Protein AF-0000000083608099 (afdb_homodimer)

Organism: Rodentolepis nana (NCBI:txid102285)

Solvent-accessible surface area (backbone atoms only — not comparable to full-atom values): 16613 Å² total; per-residue (Å²): 132,65,67,68,60,54,51,52,50,50,53,59,60,64,64,64,66,66,76,75,74,46,50,29,20,35,64,42,36,42,89,81,33,79,35,46,68,73,72,30,65,89,72,42,54,76,36,76,36,59,76,74,37,52,20,21,27,27,37,38,41,38,39,38,63,50,53,70,71,72,62,78,60,80,63,50,74,43,43,36,26,22,46,28,67,52,77,60,68,71,42,75,48,76,49,75,44,70,58,97,47,36,37,38,38,37,37,36,39,27,27,72,52,69,52,64,36,71,64,87,72,79,75,73,75,75,77,78,78,76,75,76,76,78,75,74,73,74,73,87,80,132,131,65,66,68,61,52,52,54,51,51,54,59,61,64,64,64,67,67,75,75,74,47,51,29,22,34,63,41,36,41,89,81,34,79,35,47,70,73,72,31,63,89,71,42,53,76,37,75,35,58,79,75,38,51,19,21,26,25,37,38,41,37,38,38,64,50,54,71,72,72,63,77,59,79,62,48,73,45,44,36,27,23,47,29,67,50,78,56,68,68,41,76,48,76,50,74,44,72,59,97,47,35,38,37,38,38,37,36,39,25,28,70,51,68,54,62,38,70,59,87,72,79,75,74,75,74,75,76,76,76,75,75,75,77,73,76,75,71,77,74,84,119

InterPro domains:
  IPR031424 UPAR/Ly6 domain-containing protein Quiver-like [PF17064] (23-117)
  IPR045860 Snake toxin-like superfamily [G3DSA:2.10.60.10] (22-124)
  IPR045860 Snake toxin-like superfamily [SSF57302] (20-118)

Radius of gyration: 32.71 Å; Cα contacts (8 Å, |Δi|>4): 551; chains: 2; bounding box: 47×125×104 Å

Nearest PDB structures (foldseek):
  6ion-assembly1_A  TM=7.865E-01  e=2.743E-04  Homo sapiens
  6iom-assembly1_A  TM=8.006E-01  e=2.374E-03  Homo sapiens
  6iom-assembly2_B  TM=6.790E-01  e=7.624E-04  Homo sapiens
  4v65-assembly1_AO  TM=6.232E-01  e=3.514E-01  Escherichia coli
  8apo-assembly1_Bc  TM=4.223E-01  e=2.499E-01  Polytomella magna

Structure (mmCIF, N/CA/C/O backbone):
data_AF-0000000083608099-model_v1
#
loop_
_entity.id
_entity.type
_entity.pdbx_description
1 polymer 'Protein quiver'
#
loop_
_atom_site.group_PDB
_atom_site.id
_atom_site.type_symbol
_atom_site.label_atom_id
_atom_site.label_alt_id
_atom_site.label_comp_id
_atom_site.label_asym_id
_atom_site.label_entity_id
_atom_site.label_seq_id
_atom_site.pdbx_PDB_ins_code
_atom_site.Cartn_x
_atom_site.Cartn_y
_atom_site.Cartn_z
_atom_site.occupancy
_atom_site.B_iso_or_equiv
_atom_site.auth_seq_id
_atom_site.auth_comp_id
_atom_site.auth_asym_id
_atom_site.auth_atom_id
_atom_site.pdbx_PDB_model_num
ATOM 1 N N . MET A 1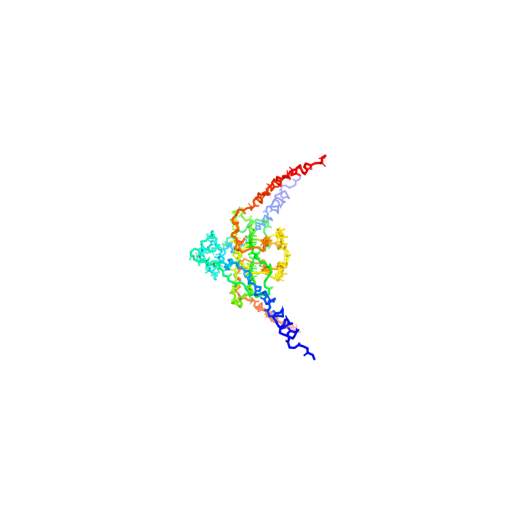 1 ? 2.256 -68.5 -4.27 1 53.66 1 MET A N 1
ATOM 2 C CA . MET A 1 1 ? 1.933 -67.188 -4.738 1 53.66 1 MET A CA 1
ATOM 3 C C . MET A 1 1 ? 2.627 -66.875 -6.062 1 53.66 1 MET A C 1
ATOM 5 O O . MET A 1 1 ? 3.842 -67.062 -6.184 1 53.66 1 MET A O 1
ATOM 9 N N . ASN A 1 2 ? 1.957 -67 -7.32 1 66 2 ASN A N 1
ATOM 10 C CA . ASN A 1 2 ? 2.502 -67 -8.672 1 66 2 ASN A CA 1
ATOM 11 C C . ASN A 1 2 ? 3.254 -65.688 -8.977 1 66 2 ASN A C 1
ATOM 13 O O . ASN A 1 2 ? 2.795 -64.625 -8.625 1 66 2 ASN A O 1
ATOM 17 N N . CYS A 1 3 ? 4.566 -65.938 -9.219 1 68.06 3 CYS A N 1
ATOM 18 C CA . CYS A 1 3 ? 5.574 -64.875 -9.516 1 68.06 3 CYS A CA 1
ATOM 19 C C . CYS A 1 3 ? 5.047 -63.875 -10.523 1 68.06 3 CYS A C 1
ATOM 21 O O . CYS A 1 3 ? 5.328 -62.688 -10.414 1 68.06 3 CYS A O 1
ATOM 23 N N . ARG A 1 4 ? 4.262 -64.312 -11.422 1 74.75 4 ARG A N 1
ATOM 24 C CA . ARG A 1 4 ? 3.73 -63.469 -12.477 1 74.75 4 ARG A CA 1
ATOM 25 C C . ARG A 1 4 ? 2.738 -62.438 -11.914 1 74.75 4 ARG A C 1
ATOM 27 O O . ARG A 1 4 ? 2.715 -61.281 -12.344 1 74.75 4 ARG A O 1
ATOM 34 N N . GLN A 1 5 ? 1.98 -62.875 -10.883 1 74.5 5 GLN A N 1
ATOM 35 C CA . GLN A 1 5 ? 0.991 -62 -10.273 1 74.5 5 GLN A CA 1
ATOM 36 C C . GLN A 1 5 ? 1.663 -60.906 -9.422 1 74.5 5 GLN A C 1
ATOM 38 O O . GLN A 1 5 ? 1.215 -59.75 -9.391 1 74.5 5 GLN A O 1
ATOM 43 N N . VAL A 1 6 ? 2.863 -61.281 -8.922 1 70.88 6 VAL A N 1
ATOM 44 C CA . VAL A 1 6 ? 3.602 -60.375 -8.062 1 70.88 6 VAL A CA 1
ATOM 45 C C . VAL A 1 6 ? 4.273 -59.281 -8.922 1 70.88 6 VAL A C 1
ATOM 47 O O . VAL A 1 6 ? 4.281 -58.125 -8.555 1 70.88 6 VAL A O 1
ATOM 50 N N . VAL A 1 7 ? 4.715 -59.719 -10.086 1 73.69 7 VAL A N 1
ATOM 51 C CA . VAL A 1 7 ? 5.414 -58.812 -10.969 1 73.69 7 VAL A CA 1
ATOM 52 C C . VAL A 1 7 ? 4.414 -57.812 -11.57 1 73.69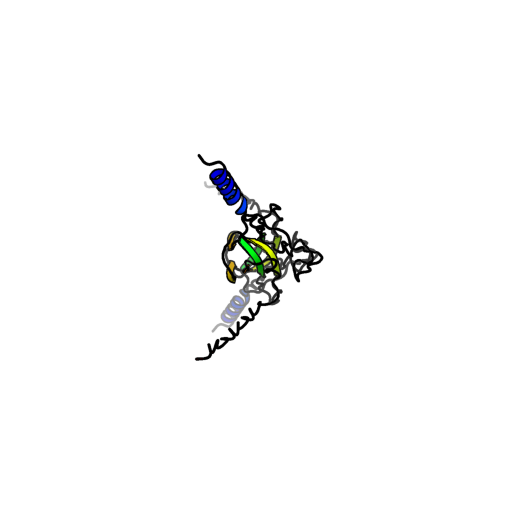 7 VAL A C 1
ATOM 54 O O . VAL A 1 7 ? 4.699 -56.625 -11.672 1 73.69 7 VAL A O 1
ATOM 57 N N . LEU A 1 8 ? 3.211 -58.281 -11.781 1 71.06 8 LEU A N 1
ATOM 58 C CA . LEU A 1 8 ? 2.186 -57.438 -12.359 1 71.06 8 LEU A CA 1
ATOM 59 C C . LEU A 1 8 ? 1.706 -56.406 -11.336 1 71.06 8 LEU A C 1
ATOM 61 O O . LEU A 1 8 ? 1.454 -55.25 -11.688 1 71.06 8 LEU A O 1
ATOM 65 N N . SER A 1 9 ? 1.806 -56.844 -10.078 1 70.62 9 SER A N 1
ATOM 66 C CA . SER A 1 9 ? 1.369 -55.969 -9.016 1 70.62 9 SER A CA 1
ATOM 67 C C . SER A 1 9 ? 2.391 -54.844 -8.773 1 70.62 9 SER A C 1
ATOM 69 O O . SER A 1 9 ? 2.02 -53.688 -8.531 1 70.62 9 SER A O 1
ATOM 71 N N . ILE A 1 10 ? 3.621 -55.25 -8.961 1 71.38 10 ILE A N 1
ATOM 72 C CA . ILE A 1 10 ? 4.676 -54.281 -8.727 1 71.38 10 ILE A CA 1
ATOM 73 C C . ILE A 1 10 ? 4.707 -53.281 -9.875 1 71.38 10 ILE A C 1
ATOM 75 O O . ILE A 1 10 ? 4.895 -52.062 -9.664 1 71.38 10 ILE A O 1
ATOM 79 N N . CYS A 1 11 ? 4.438 -53.75 -11.07 1 65.94 11 CYS A N 1
ATOM 80 C CA . CYS A 1 11 ? 4.457 -52.875 -12.234 1 65.94 11 CYS A CA 1
ATOM 81 C C . CYS A 1 11 ? 3.309 -51.875 -12.172 1 65.94 11 CYS A C 1
ATOM 83 O O . CYS A 1 11 ? 3.469 -50.688 -12.562 1 65.94 11 CYS A O 1
ATOM 85 N N . LEU A 1 12 ? 2.215 -52.281 -11.617 1 64.69 12 LEU A N 1
ATOM 86 C CA . LEU A 1 12 ? 1.064 -51.375 -11.523 1 64.69 12 LEU A CA 1
ATOM 87 C C . LEU A 1 12 ? 1.293 -50.312 -10.469 1 64.69 12 LEU A C 1
ATOM 89 O O . LEU A 1 12 ? 0.837 -49.188 -10.625 1 64.69 12 LEU A O 1
ATOM 93 N N . LEU A 1 13 ? 2.098 -50.719 -9.477 1 65.06 13 LEU A N 1
ATOM 94 C CA . LEU A 1 13 ? 2.342 -49.75 -8.43 1 65.06 13 LEU A CA 1
ATOM 95 C C . LEU A 1 13 ? 3.32 -48.656 -8.906 1 65.06 13 LEU A C 1
ATOM 97 O O . LEU A 1 13 ? 3.207 -47.5 -8.516 1 65.06 13 LEU A O 1
ATOM 101 N N . LEU A 1 14 ? 4.242 -49.062 -9.711 1 61.88 14 LEU A N 1
ATOM 102 C CA . LEU A 1 14 ? 5.238 -48.094 -10.156 1 61.88 14 LEU A CA 1
ATOM 103 C C . LEU A 1 14 ? 4.641 -47.125 -11.164 1 61.88 14 LEU A C 1
ATOM 105 O O . LEU A 1 14 ? 5.203 -46.062 -11.414 1 61.88 14 LEU A O 1
ATOM 109 N N . SER A 1 15 ? 3.57 -47.406 -11.805 1 60.41 15 SER A N 1
ATOM 110 C CA . SER A 1 15 ? 3.088 -46.594 -12.914 1 60.41 15 SER A CA 1
ATOM 111 C C . SER A 1 15 ? 2.441 -45.312 -12.414 1 60.41 15 SER A C 1
ATOM 113 O O . SER A 1 15 ? 2.256 -44.344 -13.18 1 60.41 15 SER A O 1
ATOM 115 N N . THR A 1 16 ? 1.971 -45.312 -11.219 1 57.78 16 THR A N 1
ATOM 116 C CA . THR A 1 16 ? 1.175 -44.125 -10.938 1 57.78 16 THR A CA 1
ATOM 117 C C . THR A 1 16 ? 2.043 -43.031 -10.336 1 57.78 16 THR A C 1
ATOM 119 O O . THR A 1 16 ? 1.559 -42.188 -9.555 1 57.78 16 THR A O 1
ATOM 122 N N . LEU A 1 17 ? 3.309 -43.219 -10.312 1 55.09 17 LEU A N 1
ATOM 123 C CA . LEU A 1 17 ? 3.99 -42.031 -9.844 1 55.09 17 LEU A CA 1
ATOM 124 C C . LEU A 1 17 ? 3.691 -40.844 -10.75 1 55.09 17 LEU A C 1
ATOM 126 O O . LEU A 1 17 ? 4.227 -40.75 -11.852 1 55.09 17 LEU A O 1
ATOM 130 N N . THR A 1 18 ? 2.447 -40.406 -10.82 1 54.84 18 THR A N 1
ATOM 131 C CA . THR A 1 18 ? 2.182 -39.125 -11.5 1 54.84 18 THR A CA 1
ATOM 132 C C . THR A 1 18 ? 3.082 -38.031 -10.953 1 54.84 18 THR A C 1
ATOM 134 O O . THR A 1 18 ? 3.076 -37.75 -9.75 1 54.84 18 THR A O 1
ATOM 137 N N . ILE A 1 19 ? 4.312 -37.969 -11.422 1 55.94 19 ILE A N 1
ATOM 138 C CA . ILE A 1 19 ? 5.117 -36.781 -11.141 1 55.94 19 ILE A CA 1
ATOM 139 C C . ILE A 1 19 ? 4.254 -35.531 -11.266 1 55.94 19 ILE A C 1
ATOM 141 O O . ILE A 1 19 ? 3.787 -35.219 -12.359 1 55.94 19 ILE A O 1
ATOM 145 N N . ALA A 1 20 ? 3.402 -35.312 -10.312 1 61.53 20 ALA A N 1
ATOM 146 C CA . ALA A 1 20 ? 2.611 -34.094 -10.344 1 61.53 20 ALA A CA 1
ATOM 147 C C . ALA A 1 20 ? 3.496 -32.875 -10.617 1 61.53 20 ALA A C 1
ATOM 149 O O . ALA A 1 20 ? 4.406 -32.562 -9.844 1 61.53 20 ALA A O 1
ATOM 150 N N . GLU A 1 21 ? 3.717 -32.562 -11.898 1 77.94 21 GLU A N 1
ATOM 151 C CA . GLU A 1 21 ? 4.504 -31.391 -12.305 1 77.94 21 GLU A CA 1
ATOM 152 C C . GLU A 1 21 ? 4.023 -30.125 -11.602 1 77.94 21 GLU A C 1
ATOM 154 O O . GLU A 1 21 ? 2.818 -29.859 -11.539 1 77.94 21 GLU A O 1
ATOM 159 N N . ALA A 1 22 ? 4.828 -29.469 -10.742 1 88.94 22 ALA A N 1
ATOM 160 C CA . ALA A 1 22 ? 4.531 -28.219 -10.07 1 88.94 22 ALA A CA 1
ATOM 161 C C . ALA A 1 22 ? 4.02 -27.172 -11.055 1 88.94 22 ALA A C 1
ATOM 163 O O . ALA A 1 22 ? 4.52 -27.062 -12.18 1 88.94 22 ALA A O 1
ATOM 164 N N . ILE A 1 23 ? 2.957 -26.547 -10.695 1 91.19 23 ILE A N 1
ATOM 165 C CA . ILE A 1 23 ? 2.48 -25.438 -11.523 1 91.19 23 ILE A CA 1
ATOM 166 C C . ILE A 1 23 ? 3.582 -24.406 -11.68 1 91.19 23 ILE A C 1
ATOM 168 O O . ILE A 1 23 ? 4.414 -24.234 -10.789 1 91.19 23 ILE A O 1
ATOM 172 N N . LYS A 1 24 ? 3.635 -23.781 -12.82 1 94.88 24 LYS A N 1
ATOM 173 C CA . LYS A 1 24 ? 4.598 -22.719 -13.094 1 94.88 24 LYS A CA 1
ATOM 174 C C . LYS A 1 24 ? 3.924 -21.359 -13.102 1 94.88 24 LYS A C 1
ATOM 176 O O . LYS A 1 24 ? 2.869 -21.188 -13.719 1 94.88 24 LYS A O 1
ATOM 181 N N . CYS A 1 25 ? 4.492 -20.422 -12.367 1 94 25 CYS A N 1
ATOM 182 C CA . CYS A 1 25 ? 3.965 -19.062 -12.297 1 94 25 CYS A CA 1
ATOM 183 C C . CYS A 1 25 ? 5.07 -18.031 -12.5 1 94 25 CYS A C 1
ATOM 185 O O . CYS A 1 25 ? 6.246 -18.328 -12.273 1 94 25 CYS A O 1
ATOM 187 N N . TYR A 1 26 ? 4.695 -16.875 -13.023 1 94.31 26 TYR A N 1
ATOM 188 C CA . TYR A 1 26 ? 5.598 -15.727 -12.875 1 94.31 26 TYR A CA 1
ATOM 189 C C . TYR A 1 26 ? 5.691 -15.297 -11.422 1 94.31 26 TYR A C 1
ATOM 191 O O . TYR A 1 26 ? 4.68 -15.242 -10.719 1 94.31 26 TYR A O 1
ATOM 199 N N . GLN A 1 27 ? 6.883 -15.086 -10.938 1 92.88 27 GLN A N 1
ATOM 200 C CA . GLN A 1 27 ? 7.109 -14.734 -9.539 1 92.88 27 GLN A CA 1
ATOM 201 C C . GLN A 1 27 ? 7.973 -13.477 -9.422 1 92.88 27 GLN A C 1
ATOM 203 O O . GLN A 1 27 ? 9.18 -13.531 -9.641 1 92.88 27 GLN A O 1
ATOM 208 N N . CYS A 1 28 ? 7.297 -12.328 -9.047 1 91.94 28 CYS A N 1
ATOM 209 C CA . CYS A 1 28 ? 8.008 -11.062 -8.938 1 91.94 28 CYS A CA 1
ATOM 210 C C . CYS A 1 28 ? 7.172 -10.039 -8.172 1 91.94 28 CYS A C 1
ATOM 212 O O . CYS A 1 28 ? 5.988 -10.266 -7.914 1 91.94 28 CYS A O 1
ATOM 214 N N . GLN A 1 29 ? 7.816 -9.008 -7.738 1 92.25 29 GLN A N 1
ATOM 215 C CA . GLN A 1 29 ? 7.16 -7.812 -7.215 1 92.25 29 GLN A CA 1
ATOM 216 C C . GLN A 1 29 ? 7.68 -6.555 -7.906 1 92.25 29 GLN A C 1
ATOM 218 O O . GLN A 1 29 ? 8.883 -6.41 -8.117 1 92.25 29 GLN A O 1
ATOM 223 N N . SER A 1 30 ? 6.789 -5.652 -8.203 1 92.56 30 SER A N 1
ATOM 224 C CA . SER A 1 30 ? 7.125 -4.488 -9.016 1 92.56 30 SER A CA 1
ATOM 225 C C . SER A 1 30 ? 8.023 -3.521 -8.258 1 92.56 30 SER A C 1
ATOM 227 O O . SER A 1 30 ? 8.781 -2.76 -8.859 1 92.56 30 SER A O 1
ATOM 229 N N . SER A 1 31 ? 7.988 -3.512 -6.906 1 88 31 SER A N 1
ATOM 230 C CA . SER A 1 31 ? 8.75 -2.557 -6.109 1 88 31 SER A CA 1
ATOM 231 C C . SER A 1 31 ? 10.242 -2.869 -6.152 1 88 31 SER A C 1
ATOM 233 O O . SER A 1 31 ? 11.078 -1.974 -5.988 1 88 31 SER A O 1
ATOM 235 N N . THR A 1 32 ? 10.617 -4.117 -6.43 1 87.69 32 THR A N 1
ATOM 236 C CA . THR A 1 32 ? 12.023 -4.477 -6.297 1 87.69 32 THR A CA 1
ATOM 237 C C . THR A 1 32 ? 12.555 -5.07 -7.598 1 87.69 32 THR A C 1
ATOM 239 O O . THR A 1 32 ? 13.766 -5.129 -7.812 1 87.69 32 THR A O 1
ATOM 242 N N . GLN A 1 33 ? 11.68 -5.527 -8.445 1 89.75 33 GLN A N 1
ATOM 243 C CA . GLN A 1 33 ? 12.141 -6.23 -9.633 1 89.75 33 GLN A CA 1
ATOM 244 C C . GLN A 1 33 ? 11.625 -5.562 -10.906 1 89.75 33 GLN A C 1
ATOM 246 O O . GLN A 1 33 ? 10.422 -5.602 -11.188 1 89.75 33 GLN A O 1
ATOM 251 N N . PRO A 1 34 ? 12.594 -5.016 -11.648 1 90 34 PRO A N 1
ATOM 252 C CA . PRO A 1 34 ? 12.164 -4.469 -12.938 1 90 34 PRO A CA 1
ATOM 253 C C . PRO A 1 34 ? 11.523 -5.52 -13.836 1 90 34 PRO A C 1
ATOM 255 O O . PRO A 1 34 ? 11.93 -6.68 -13.828 1 90 34 PRO A O 1
ATOM 258 N N . GLY A 1 35 ? 10.539 -5.137 -14.602 1 93.88 35 GLY A N 1
ATOM 259 C CA . GLY A 1 35 ? 9.898 -6.035 -15.547 1 93.88 35 GLY A CA 1
ATOM 260 C C . GLY A 1 35 ? 8.688 -6.746 -14.977 1 93.88 35 GLY A C 1
ATOM 261 O O . GLY A 1 35 ? 7.973 -7.441 -15.703 1 93.88 35 GLY A O 1
ATOM 262 N N . CYS A 1 36 ? 8.461 -6.578 -13.688 1 94.19 36 CYS A N 1
ATOM 263 C CA . CYS A 1 36 ? 7.305 -7.25 -13.102 1 94.19 36 CYS A CA 1
ATOM 264 C C . CYS A 1 36 ? 6.008 -6.68 -13.656 1 94.19 36 CYS A C 1
ATOM 266 O O . CYS A 1 36 ? 5.012 -7.395 -13.773 1 94.19 36 CYS A O 1
ATOM 268 N N . TYR A 1 37 ? 6.004 -5.309 -13.914 1 94.12 37 TYR A N 1
ATOM 269 C CA . TYR A 1 37 ? 4.832 -4.676 -14.508 1 94.12 37 TYR A CA 1
ATOM 270 C C . TYR A 1 37 ? 5.238 -3.512 -15.406 1 94.12 37 TYR A C 1
ATOM 272 O O . TYR A 1 37 ? 5.891 -2.566 -14.953 1 94.12 37 TYR A O 1
ATOM 280 N N . PRO A 1 38 ? 4.832 -3.395 -16.656 1 93.75 38 PRO A N 1
ATOM 281 C CA . PRO A 1 38 ? 4.234 -4.539 -17.359 1 93.75 38 PRO A CA 1
ATOM 282 C C . PRO A 1 38 ? 5.16 -5.75 -17.391 1 93.75 38 PRO A C 1
ATOM 284 O O . PRO A 1 38 ? 6.379 -5.609 -17.25 1 93.75 38 PRO A O 1
ATOM 287 N N . LEU A 1 39 ? 4.641 -6.891 -17.5 1 95.88 39 LEU A N 1
ATOM 288 C CA . LEU A 1 39 ? 5.43 -8.117 -17.438 1 95.88 39 LEU A CA 1
ATOM 289 C C . LEU A 1 39 ? 6.387 -8.211 -18.609 1 95.88 39 LEU A C 1
ATOM 291 O O . LEU A 1 39 ? 5.969 -8.102 -19.766 1 95.88 39 LEU A O 1
ATOM 295 N N . ASN A 1 40 ? 7.594 -8.258 -18.281 1 95.75 40 ASN A N 1
ATOM 296 C CA . ASN A 1 40 ? 8.656 -8.57 -19.234 1 95.75 40 ASN A CA 1
ATOM 297 C C . ASN A 1 40 ? 9.195 -9.984 -19.016 1 95.75 40 ASN A C 1
ATOM 299 O O . ASN A 1 40 ? 9.977 -10.211 -18.094 1 95.75 40 ASN A O 1
ATOM 303 N N . THR A 1 41 ? 8.875 -10.852 -19.844 1 94 41 THR A N 1
ATOM 304 C CA . THR A 1 41 ? 9.156 -12.266 -19.625 1 94 41 THR A CA 1
ATOM 305 C C . THR A 1 41 ? 10.641 -12.562 -19.781 1 94 41 THR A C 1
ATOM 307 O O . THR A 1 41 ? 11.117 -13.625 -19.391 1 94 41 THR A O 1
ATOM 310 N N . THR A 1 42 ? 11.391 -11.656 -20.391 1 94.62 42 THR A N 1
ATOM 311 C CA . THR A 1 42 ? 12.828 -11.836 -20.5 1 94.62 42 THR A CA 1
ATOM 312 C C . THR A 1 42 ? 13.5 -11.633 -19.141 1 94.62 42 THR A C 1
ATOM 314 O O . THR A 1 42 ? 14.5 -12.289 -18.828 1 94.62 42 THR A O 1
ATOM 317 N N . LEU A 1 43 ? 12.992 -10.781 -18.281 1 94.94 43 LEU A N 1
ATOM 318 C CA . LEU A 1 43 ? 13.555 -10.438 -16.969 1 94.94 43 LEU A CA 1
ATOM 319 C C . LEU A 1 43 ? 12.914 -11.273 -15.867 1 94.94 43 LEU A C 1
ATOM 321 O O . LEU A 1 43 ? 13.539 -11.516 -14.828 1 94.94 43 LEU A O 1
ATOM 325 N N . VAL A 1 44 ? 11.617 -11.625 -16.047 1 94.19 44 VAL A N 1
ATOM 326 C CA . VAL A 1 44 ? 10.859 -12.414 -15.094 1 94.19 44 VAL A CA 1
ATOM 327 C C . VAL A 1 44 ? 10.492 -13.766 -15.703 1 94.19 44 VAL A C 1
ATOM 329 O O . VAL A 1 44 ? 9.477 -13.891 -16.391 1 94.19 44 VAL A O 1
ATOM 332 N N . PRO A 1 45 ? 11.25 -14.789 -15.367 1 92 45 PRO A N 1
ATOM 333 C CA . PRO A 1 45 ? 10.969 -16.094 -15.977 1 92 45 PRO A CA 1
ATOM 334 C C . PRO A 1 45 ? 9.781 -16.812 -15.336 1 92 45 PRO A C 1
ATOM 336 O O . PRO A 1 45 ? 9.43 -16.516 -14.188 1 92 45 PRO A O 1
ATOM 339 N N . LEU A 1 46 ? 9.148 -17.625 -16.141 1 94.88 46 LEU A N 1
ATOM 340 C CA . LEU A 1 46 ? 8.164 -18.578 -15.625 1 94.88 46 LEU A CA 1
ATOM 341 C C . LEU A 1 46 ? 8.844 -19.688 -14.836 1 94.88 46 LEU A C 1
ATOM 343 O O . LEU A 1 46 ? 9.578 -20.5 -15.398 1 94.88 46 LEU A O 1
ATOM 347 N N . ASP A 1 47 ? 8.609 -19.75 -13.508 1 93.56 47 ASP A N 1
ATOM 348 C CA . ASP A 1 47 ? 9.344 -20.656 -12.633 1 93.56 47 ASP A CA 1
ATOM 349 C C . ASP A 1 47 ? 8.414 -21.703 -12.031 1 93.56 47 ASP A C 1
ATOM 351 O O . ASP A 1 47 ? 7.207 -21.484 -11.914 1 93.56 47 ASP A O 1
ATOM 355 N N . ASP A 1 48 ? 9.039 -22.797 -11.594 1 94.19 48 ASP A N 1
ATOM 356 C CA . ASP A 1 48 ? 8.289 -23.828 -10.883 1 94.19 48 ASP A CA 1
ATOM 357 C C . ASP A 1 48 ? 7.887 -23.359 -9.492 1 94.19 48 ASP A C 1
ATOM 359 O O . ASP A 1 48 ? 8.695 -22.781 -8.766 1 94.19 48 ASP A O 1
ATOM 363 N N . CYS A 1 49 ? 6.617 -23.609 -9.195 1 93.12 49 CYS A N 1
ATOM 364 C CA . CYS A 1 49 ? 6.176 -23.406 -7.816 1 93.12 49 CYS A CA 1
ATOM 365 C C . CYS A 1 49 ? 6.461 -24.625 -6.957 1 93.12 49 CYS A C 1
ATOM 367 O O . CYS A 1 49 ? 6.688 -25.719 -7.48 1 93.12 49 CYS A O 1
ATOM 369 N N . PRO A 1 50 ? 6.523 -24.344 -5.633 1 92 50 PRO A N 1
ATOM 370 C CA . PRO A 1 50 ? 6.617 -25.516 -4.766 1 92 50 PRO A CA 1
ATOM 371 C C . PRO A 1 50 ? 5.426 -26.469 -4.918 1 92 50 PRO A C 1
ATOM 373 O O . PRO A 1 50 ? 4.363 -26.047 -5.395 1 92 50 PRO A O 1
ATOM 376 N N . PRO A 1 51 ? 5.59 -27.672 -4.594 1 90.5 51 PRO A N 1
ATOM 377 C CA . PRO A 1 51 ? 4.539 -28.672 -4.785 1 90.5 51 PRO A CA 1
ATOM 378 C C . PRO A 1 51 ? 3.236 -28.297 -4.074 1 90.5 51 PRO A C 1
ATOM 380 O O . PRO A 1 51 ? 2.158 -28.734 -4.492 1 90.5 51 PRO A O 1
ATOM 383 N N . GLU A 1 52 ? 3.328 -27.531 -3.047 1 90.25 52 GLU A N 1
ATOM 384 C CA . GLU A 1 52 ? 2.148 -27.172 -2.268 1 90.25 52 GLU A CA 1
ATOM 385 C C . GLU A 1 52 ? 1.285 -26.156 -3.01 1 90.25 52 GLU A C 1
ATOM 387 O O . GLU A 1 52 ? 0.122 -25.938 -2.658 1 90.25 52 GLU A O 1
ATOM 392 N N . ALA A 1 53 ? 1.838 -25.547 -4.059 1 92.19 53 ALA A N 1
ATOM 393 C CA . ALA A 1 53 ? 1.093 -24.516 -4.789 1 92.19 53 ALA A CA 1
ATOM 394 C C . ALA A 1 53 ? -0 -25.141 -5.648 1 92.19 53 ALA A C 1
ATOM 396 O O . ALA A 1 53 ? 0.238 -26.141 -6.336 1 92.19 53 ALA A O 1
ATOM 397 N N . LEU A 1 54 ? -1.168 -24.453 -5.621 1 90.56 54 LEU A N 1
ATOM 398 C CA . LEU A 1 54 ? -2.311 -24.938 -6.383 1 90.56 54 LEU A CA 1
ATOM 399 C C . LEU A 1 54 ? -2.701 -23.953 -7.469 1 90.56 54 LEU A C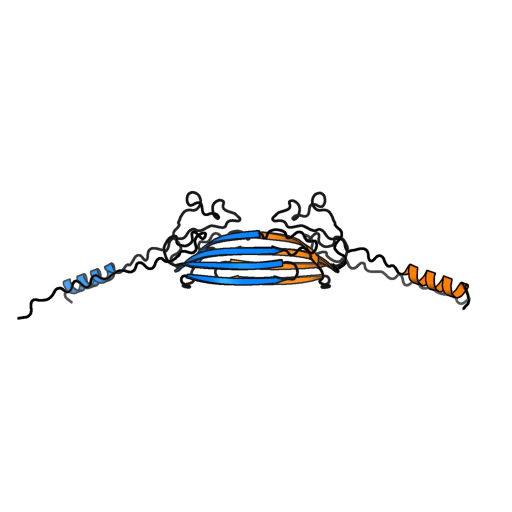 1
ATOM 401 O O . LEU A 1 54 ? -3.451 -24.281 -8.391 1 90.56 54 LEU A O 1
ATOM 405 N N . SER A 1 55 ? -2.145 -22.719 -7.316 1 91.44 55 SER A N 1
ATOM 406 C CA . SER A 1 55 ? -2.533 -21.688 -8.258 1 91.44 55 SER A CA 1
ATOM 407 C C . SER A 1 55 ? -1.466 -20.594 -8.352 1 91.44 55 SER A C 1
ATOM 409 O O . SER A 1 55 ? -0.54 -20.562 -7.543 1 91.44 55 SER A O 1
ATOM 411 N N . CYS A 1 56 ? -1.571 -19.828 -9.438 1 91.94 56 CYS A N 1
ATOM 412 C CA . CYS A 1 56 ? -0.822 -18.578 -9.578 1 91.94 56 CYS A CA 1
ATOM 413 C C . CYS A 1 56 ? -1.663 -17.391 -9.148 1 91.94 56 CYS A C 1
ATOM 415 O O . CYS A 1 56 ? -2.889 -17.406 -9.266 1 91.94 56 CYS A O 1
ATOM 417 N N . GLU A 1 57 ? -0.976 -16.422 -8.672 1 91.44 57 GLU A N 1
ATOM 418 C CA . GLU A 1 57 ? -1.717 -15.234 -8.25 1 91.44 57 GLU A CA 1
ATOM 419 C C . GLU A 1 57 ? -1.09 -13.969 -8.82 1 91.44 57 GLU A C 1
ATOM 421 O O . GLU A 1 57 ? 0.124 -13.906 -9.031 1 91.44 57 GLU A O 1
ATOM 426 N N . PHE A 1 58 ? -1.958 -13.031 -9.164 1 93.19 58 PHE A N 1
ATOM 427 C CA . PHE A 1 58 ? -1.636 -11.648 -9.508 1 93.19 58 PHE A CA 1
ATOM 428 C C . PHE A 1 58 ? -2.34 -10.68 -8.562 1 93.19 58 PHE A C 1
ATOM 430 O O . PHE A 1 58 ? -3.57 -10.664 -8.484 1 93.19 58 PHE A O 1
ATOM 437 N N . ILE A 1 59 ? -1.526 -9.953 -7.785 1 93 59 ILE A N 1
ATOM 438 C CA . ILE A 1 59 ? -2.078 -9.055 -6.773 1 93 59 ILE A CA 1
ATOM 439 C C . ILE A 1 59 ? -1.698 -7.613 -7.102 1 93 59 ILE A C 1
ATOM 441 O O . ILE A 1 59 ? -0.552 -7.336 -7.457 1 93 59 ILE A O 1
ATOM 445 N N . THR A 1 60 ? -2.654 -6.719 -7.07 1 94.5 60 THR A N 1
ATOM 446 C CA . THR A 1 60 ? -2.439 -5.277 -7.176 1 94.5 60 THR A CA 1
ATOM 447 C C . THR A 1 60 ? -2.791 -4.582 -5.863 1 94.5 60 THR A C 1
ATOM 449 O O . THR A 1 60 ? -3.873 -4.797 -5.309 1 94.5 60 THR A O 1
ATOM 452 N N . VAL A 1 61 ? -1.917 -3.854 -5.348 1 94.31 61 VAL A N 1
ATOM 453 C CA . VAL A 1 61 ? -2.189 -3.039 -4.168 1 94.31 61 VAL A CA 1
ATOM 454 C C . VAL A 1 61 ? -2.137 -1.559 -4.539 1 94.31 61 VAL A C 1
ATOM 456 O O . VAL A 1 61 ? -1.099 -1.058 -4.973 1 94.31 61 VAL A O 1
ATOM 459 N N . THR A 1 62 ? -3.26 -0.882 -4.391 1 94.88 62 THR A N 1
ATOM 460 C CA . THR A 1 62 ? -3.375 0.546 -4.66 1 94.88 62 THR A CA 1
ATOM 461 C C . THR A 1 62 ? -3.445 1.34 -3.359 1 94.88 62 THR A C 1
ATOM 463 O O . THR A 1 62 ? -4.289 1.063 -2.502 1 94.88 62 THR A O 1
ATOM 466 N N . ILE A 1 63 ? -2.551 2.266 -3.268 1 94.25 63 ILE A N 1
ATOM 467 C CA . ILE A 1 63 ? -2.541 3.137 -2.096 1 94.25 63 ILE A CA 1
ATOM 468 C C . ILE A 1 63 ? -2.914 4.559 -2.508 1 94.25 63 ILE A C 1
ATOM 470 O O . ILE A 1 63 ? -2.293 5.137 -3.402 1 94.25 63 ILE A O 1
ATOM 474 N N . LYS A 1 64 ? -3.891 5.098 -1.903 1 92.25 64 LYS A N 1
ATOM 475 C CA . LYS A 1 64 ? -4.324 6.473 -2.148 1 92.25 64 LYS A CA 1
ATOM 476 C C . LYS A 1 64 ? -4.223 7.316 -0.88 1 92.25 64 LYS A C 1
ATOM 478 O O . LYS A 1 64 ? -4.898 7.039 0.113 1 92.25 64 LYS A O 1
ATOM 483 N N . PHE A 1 65 ? -3.377 8.328 -0.916 1 90.75 65 PHE A N 1
ATOM 484 C CA . PHE A 1 65 ? -3.309 9.305 0.162 1 90.75 65 PHE A CA 1
ATOM 485 C C . PHE A 1 65 ? -4.258 10.469 -0.102 1 90.75 65 PHE A C 1
ATOM 487 O O . PHE A 1 65 ? -4.391 10.922 -1.241 1 90.75 65 PHE A O 1
A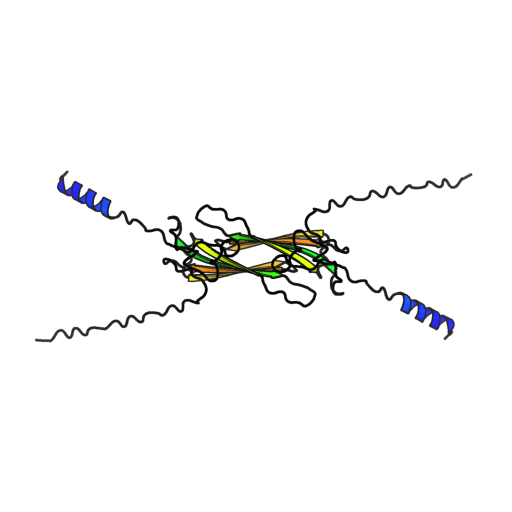TOM 494 N N . LYS A 1 66 ? -4.922 10.852 0.957 1 84.69 66 LYS A N 1
ATOM 495 C CA . LYS A 1 66 ? -5.875 11.953 0.842 1 84.69 66 LYS A CA 1
ATOM 496 C C . LYS A 1 66 ? -5.25 13.266 1.295 1 84.69 66 LYS A C 1
ATOM 498 O O . LYS A 1 66 ? -4.969 13.453 2.48 1 84.69 66 LYS A O 1
ATOM 503 N N . MET A 1 67 ? -5.023 14.133 0.369 1 81.62 67 MET A N 1
ATOM 504 C CA . MET A 1 67 ? -4.477 15.445 0.693 1 81.62 67 MET A CA 1
ATOM 505 C C . MET A 1 67 ? -5.594 16.469 0.888 1 81.62 67 MET A C 1
ATOM 507 O O . MET A 1 67 ? -6.578 16.453 0.151 1 81.62 67 MET A O 1
ATOM 511 N N . MET A 1 68 ? -5.539 17.141 1.895 1 80.06 68 MET A N 1
ATOM 512 C CA . MET A 1 68 ? -6.555 18.172 2.102 1 80.06 68 MET A CA 1
ATOM 513 C C . MET A 1 68 ? -6.418 19.281 1.068 1 80.06 68 MET A C 1
ATOM 515 O O . MET A 1 68 ? -7.414 19.891 0.667 1 80.06 68 MET A O 1
ATOM 519 N N . MET A 1 69 ? -5.156 19.625 0.736 1 65.19 69 MET A N 1
ATOM 520 C CA . MET A 1 69 ? -5.004 20.688 -0.25 1 65.19 69 MET A CA 1
ATOM 521 C C . MET A 1 69 ? -5.102 20.141 -1.668 1 65.19 69 MET A C 1
ATOM 523 O O . MET A 1 69 ? -4.199 19.438 -2.127 1 65.19 69 MET A O 1
ATOM 527 N N . GLY A 1 70 ? -6.191 19.984 -2.268 1 57.03 70 GLY A N 1
ATOM 528 C CA . GLY A 1 70 ? -6.594 19.781 -3.65 1 57.03 70 GLY A CA 1
ATOM 529 C C . GLY A 1 70 ? -5.773 18.719 -4.363 1 57.03 70 GLY A C 1
ATOM 530 O O . GLY A 1 70 ? -6.176 18.219 -5.414 1 57.03 70 GLY A O 1
ATOM 531 N N . GLU A 1 71 ? -4.559 18.922 -4.391 1 55.09 71 GLU A N 1
ATOM 532 C CA . GLU A 1 71 ? -3.836 18.234 -5.461 1 55.09 71 GLU A CA 1
ATOM 533 C C . GLU A 1 71 ? -3.938 16.719 -5.324 1 55.09 71 GLU A C 1
ATOM 535 O O . GLU A 1 71 ? -3.662 16.172 -4.258 1 55.09 71 GLU A O 1
ATOM 540 N N . LYS A 1 72 ? -5.02 16.25 -5.957 1 55.5 72 LYS A N 1
ATOM 541 C CA . LYS A 1 72 ? -5.16 14.797 -6.102 1 55.5 72 LYS A CA 1
ATOM 542 C C . LYS A 1 72 ? -3.846 14.156 -6.535 1 55.5 72 LYS A C 1
ATOM 544 O O . LYS A 1 72 ? -3.342 14.445 -7.621 1 55.5 72 LYS A O 1
ATOM 549 N N . LYS A 1 73 ? -3.078 13.711 -5.5 1 67.38 73 LYS A N 1
ATOM 550 C CA . LYS A 1 73 ? -1.902 12.992 -5.977 1 67.38 73 LYS A CA 1
ATOM 551 C C . LYS A 1 73 ? -2.277 11.602 -6.48 1 67.38 73 LYS A C 1
ATOM 553 O O . LYS A 1 73 ? -3.273 11.023 -6.039 1 67.38 73 LYS A O 1
ATOM 558 N N . GLU A 1 74 ? -1.727 11.266 -7.613 1 80.44 74 GLU A N 1
ATOM 559 C CA . GLU A 1 74 ? -1.934 9.961 -8.234 1 80.44 74 GLU A CA 1
ATOM 560 C C . GLU A 1 74 ? -1.689 8.836 -7.238 1 80.44 74 GLU A C 1
ATOM 562 O O . GLU A 1 74 ? -0.788 8.922 -6.402 1 80.44 74 GLU A O 1
ATOM 567 N N . PRO A 1 75 ? -2.535 7.867 -7.203 1 91.38 75 PRO A N 1
ATOM 568 C CA . PRO A 1 75 ? -2.293 6.711 -6.336 1 91.38 75 PRO A CA 1
ATOM 569 C C . PRO A 1 75 ? -0.997 5.98 -6.68 1 91.38 75 PRO A C 1
ATOM 571 O O . PRO A 1 75 ? -0.516 6.062 -7.812 1 91.38 75 PRO A O 1
ATOM 574 N N . THR A 1 76 ? -0.446 5.414 -5.711 1 92.62 76 THR A N 1
ATOM 575 C CA . THR A 1 76 ? 0.654 4.477 -5.926 1 92.62 76 THR A CA 1
ATOM 576 C C . THR A 1 76 ? 0.129 3.055 -6.082 1 92.62 76 THR A C 1
ATOM 578 O O . THR A 1 76 ? -0.707 2.604 -5.297 1 92.62 76 THR A O 1
ATOM 581 N N . VAL A 1 77 ? 0.63 2.389 -7.09 1 94 77 VAL A N 1
ATOM 582 C CA . VAL A 1 77 ? 0.178 1.021 -7.324 1 94 77 VAL A CA 1
ATOM 583 C C . VAL A 1 77 ? 1.375 0.074 -7.332 1 94 77 VAL A C 1
ATOM 585 O O . VAL A 1 77 ? 2.393 0.356 -7.973 1 94 77 VAL A O 1
ATOM 588 N N . LEU A 1 78 ? 1.269 -1.021 -6.613 1 94.5 78 LEU A N 1
ATOM 589 C CA . LEU A 1 78 ? 2.275 -2.078 -6.605 1 94.5 78 LEU A CA 1
ATOM 590 C C . LEU A 1 78 ? 1.701 -3.379 -7.156 1 94.5 78 LEU A C 1
ATOM 592 O O . LEU A 1 78 ? 0.516 -3.666 -6.973 1 94.5 78 LEU A O 1
ATOM 596 N N . TYR A 1 79 ? 2.514 -4.164 -7.723 1 93.81 79 TYR A N 1
ATOM 597 C CA . TYR A 1 79 ? 2.104 -5.402 -8.375 1 93.81 79 TYR A CA 1
ATOM 598 C C . TYR A 1 79 ? 2.91 -6.586 -7.852 1 93.81 79 TYR A C 1
ATOM 600 O O . TYR A 1 79 ? 4.117 -6.469 -7.625 1 93.81 79 TYR A O 1
ATOM 608 N N . PHE A 1 80 ? 2.236 -7.652 -7.723 1 93.31 80 PHE A N 1
ATOM 609 C CA . PHE A 1 80 ? 2.865 -8.891 -7.273 1 93.31 80 PHE A CA 1
ATOM 610 C C . PHE A 1 80 ? 2.377 -10.078 -8.102 1 93.31 80 PHE A C 1
ATOM 612 O O . PHE A 1 80 ? 1.188 -10.172 -8.414 1 93.31 80 PHE A O 1
ATOM 619 N N . ARG A 1 81 ? 3.287 -10.906 -8.477 1 93.25 81 ARG A N 1
ATOM 620 C CA . ARG A 1 81 ? 3.012 -12.195 -9.094 1 93.25 81 ARG A CA 1
ATOM 621 C C . ARG A 1 81 ? 3.656 -13.336 -8.305 1 93.25 81 ARG A C 1
ATOM 623 O O . ARG A 1 81 ? 4.805 -13.227 -7.875 1 93.25 81 ARG A O 1
ATOM 630 N N . GLY A 1 82 ? 2.836 -14.367 -8.055 1 92.62 82 GLY A N 1
ATOM 631 C CA . GLY A 1 82 ? 3.418 -15.453 -7.285 1 92.62 82 GLY A CA 1
ATOM 632 C C . GLY A 1 82 ? 2.553 -16.703 -7.27 1 92.62 82 GLY A C 1
ATOM 633 O O . GLY A 1 82 ? 1.594 -16.812 -8.039 1 92.62 82 GLY A O 1
ATOM 634 N N . CYS A 1 83 ? 3.018 -17.641 -6.477 1 92.62 83 CYS A N 1
ATOM 635 C CA . CYS A 1 83 ? 2.316 -18.906 -6.266 1 92.62 83 CYS A CA 1
ATOM 636 C C . CYS A 1 83 ? 1.348 -18.797 -5.094 1 92.62 83 CYS A C 1
ATOM 638 O O . CYS A 1 83 ? 1.525 -17.953 -4.211 1 92.62 83 CYS A O 1
ATOM 640 N N . SER A 1 84 ? 0.324 -19.609 -5.125 1 90.5 84 SER A N 1
ATOM 641 C CA . SER A 1 84 ? -0.65 -19.641 -4.039 1 90.5 84 SER A CA 1
ATOM 642 C C . SER A 1 84 ? -1.083 -21.062 -3.73 1 90.5 84 SER A C 1
ATOM 644 O O . SER A 1 84 ? -1.084 -21.922 -4.617 1 90.5 84 SER A O 1
ATOM 646 N N . THR A 1 85 ? -1.453 -21.234 -2.479 1 89.12 85 THR A N 1
ATOM 647 C CA . THR A 1 85 ? -1.982 -22.531 -2.08 1 89.12 85 THR A CA 1
ATOM 648 C C . THR A 1 85 ? -3.506 -22.547 -2.172 1 89.12 85 THR A C 1
ATOM 650 O O . THR A 1 85 ? -4.141 -23.562 -1.912 1 89.12 85 THR A O 1
ATOM 653 N N . ASP A 1 86 ? -4.043 -21.375 -2.566 1 85.06 86 ASP A N 1
ATOM 654 C CA . ASP A 1 86 ? -5.496 -21.297 -2.66 1 85.06 86 ASP A CA 1
ATOM 655 C C . ASP A 1 86 ? -6.004 -21.969 -3.928 1 85.06 86 ASP A C 1
ATOM 657 O O . ASP A 1 86 ? -5.441 -21.781 -5.008 1 85.06 86 ASP A O 1
ATOM 661 N N . ASP A 1 87 ? -6.941 -22.734 -3.709 1 76.31 87 ASP A N 1
ATOM 662 C CA . ASP A 1 87 ? -7.57 -23.375 -4.859 1 76.31 87 ASP A CA 1
ATOM 663 C C . ASP A 1 87 ? -8.695 -22.5 -5.426 1 76.31 87 ASP A C 1
ATOM 665 O O . ASP A 1 87 ? -9.695 -23.016 -5.922 1 76.31 87 ASP A O 1
ATOM 669 N N . LEU A 1 88 ? -8.609 -21.203 -5 1 66 88 LEU A N 1
ATOM 670 C CA . LEU A 1 88 ? -9.656 -20.328 -5.527 1 66 88 LEU A CA 1
ATOM 671 C C . LEU A 1 88 ? -9.453 -20.078 -7.02 1 66 88 LEU A C 1
ATOM 673 O O . LEU A 1 88 ? -8.391 -19.625 -7.438 1 66 88 LEU A O 1
ATOM 677 N N . ARG A 1 89 ? -10.148 -20.875 -7.9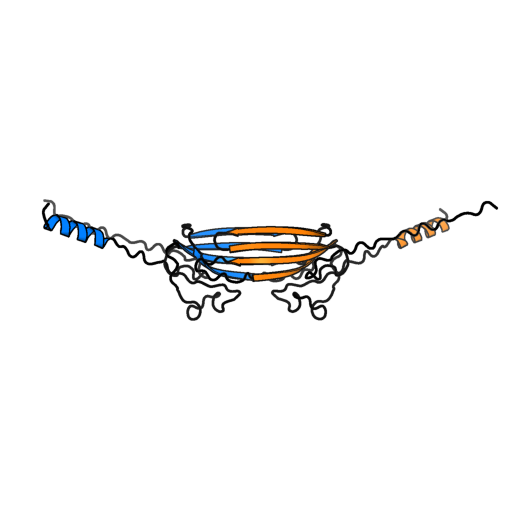14 1 60.38 89 ARG A N 1
ATOM 678 C CA . ARG A 1 89 ? -10.047 -20.734 -9.367 1 60.38 89 ARG A CA 1
ATOM 679 C C . ARG A 1 89 ? -10.711 -19.453 -9.844 1 60.38 89 ARG A C 1
ATOM 681 O O . ARG A 1 89 ? -11.883 -19.203 -9.555 1 60.38 89 ARG A O 1
ATOM 688 N N . LYS A 1 90 ? -9.984 -18.609 -10.516 1 61.25 90 LYS A N 1
ATOM 689 C CA . LYS A 1 90 ? -10.414 -17.5 -11.359 1 61.25 90 LYS A CA 1
ATOM 690 C C . LYS A 1 90 ? -11.203 -16.469 -10.547 1 61.25 90 LYS A C 1
ATOM 692 O O . LYS A 1 90 ? -12.109 -15.82 -11.078 1 61.25 90 LYS A O 1
ATOM 697 N N . GLN A 1 91 ? -10.852 -16.391 -9.305 1 65.5 91 GLN A N 1
ATOM 698 C CA . GLN A 1 91 ? -11.609 -15.43 -8.508 1 65.5 91 GLN A CA 1
ATOM 699 C C . GLN A 1 91 ? -10.875 -14.094 -8.398 1 65.5 91 GLN A C 1
ATOM 701 O O . GLN A 1 91 ? -9.648 -14.062 -8.367 1 65.5 91 GLN A O 1
ATOM 706 N N . VAL A 1 92 ? -11.641 -13.094 -8.742 1 70.75 92 VAL A N 1
ATOM 707 C CA . VAL A 1 92 ? -11.219 -11.727 -8.453 1 70.75 92 VAL A CA 1
ATOM 708 C C . VAL A 1 92 ? -11.828 -11.266 -7.137 1 70.75 92 VAL A C 1
ATOM 710 O O . VAL A 1 92 ? -13.031 -11.438 -6.906 1 70.75 92 VAL A O 1
ATOM 713 N N . SER A 1 93 ? -10.938 -10.938 -6.188 1 79.12 93 SER A N 1
ATOM 714 C CA . SER A 1 93 ? -11.406 -10.391 -4.918 1 79.12 93 SER A CA 1
ATOM 715 C C . SER A 1 93 ? -10.781 -9.031 -4.641 1 79.12 93 SER A C 1
ATOM 717 O O . SER A 1 93 ? -9.727 -8.695 -5.188 1 79.12 93 SER A O 1
ATOM 719 N N . VAL A 1 94 ? -11.57 -8.242 -3.934 1 86.94 94 VAL A N 1
ATOM 720 C CA . VAL A 1 94 ? -11.117 -6.906 -3.561 1 86.94 94 VAL A CA 1
ATOM 721 C C . VAL A 1 94 ? -11.25 -6.719 -2.051 1 86.94 94 VAL A C 1
ATOM 723 O O . VAL A 1 94 ? -12.273 -7.066 -1.465 1 86.94 94 VAL A O 1
ATOM 726 N N . VAL A 1 95 ? -10.156 -6.297 -1.472 1 89.75 95 VAL A N 1
ATOM 727 C CA . VAL A 1 95 ? -10.172 -5.898 -0.067 1 89.75 95 VAL A CA 1
ATOM 728 C C . VAL A 1 95 ? -9.766 -4.434 0.061 1 89.75 95 VAL A C 1
ATOM 730 O O . VAL A 1 95 ? -8.734 -4.02 -0.485 1 89.75 95 VAL A O 1
ATOM 733 N N . VAL A 1 96 ? -10.578 -3.697 0.754 1 90.5 96 VAL A N 1
ATOM 734 C CA . VAL A 1 96 ? -10.305 -2.277 0.958 1 90.5 96 VAL A CA 1
ATOM 735 C C . VAL A 1 96 ? -10.109 -1.998 2.447 1 90.5 96 VAL A C 1
ATOM 737 O O . VAL A 1 96 ? -10.812 -2.562 3.289 1 90.5 96 VAL A O 1
ATOM 740 N N . ALA A 1 97 ? -9.141 -1.3 2.791 1 88.81 97 ALA A N 1
ATOM 741 C CA . ALA A 1 97 ? -8.906 -0.787 4.137 1 88.81 97 ALA A CA 1
ATOM 742 C C . ALA A 1 97 ? -8.508 0.685 4.102 1 88.81 97 ALA A C 1
ATOM 744 O O . ALA A 1 97 ? -7.867 1.138 3.146 1 88.81 97 ALA A O 1
ATOM 745 N N . GLY A 1 98 ? -9 1.415 5.172 1 85.12 98 GLY A N 1
ATOM 746 C CA . GLY A 1 98 ? -8.648 2.826 5.137 1 85.12 98 GLY A CA 1
ATOM 747 C C . GLY A 1 98 ? -8.688 3.488 6.5 1 85.12 98 GLY A C 1
ATOM 748 O O . GLY A 1 98 ? -9.352 2.994 7.414 1 85.12 98 GLY A O 1
ATOM 749 N N . VAL A 1 99 ? -7.887 4.453 6.719 1 81.06 99 VAL A N 1
ATOM 750 C CA . VAL A 1 99 ? -7.93 5.441 7.793 1 81.06 99 VAL A CA 1
ATOM 751 C C . VAL A 1 99 ? -8.195 6.828 7.207 1 81.06 99 VAL A C 1
ATOM 753 O O . VAL A 1 99 ? -8.273 6.988 5.988 1 81.06 99 VAL A O 1
ATOM 756 N N . THR A 1 100 ? -8.352 7.766 8.227 1 79.12 100 THR A N 1
ATOM 757 C CA . THR A 1 100 ? -8.438 9.141 7.738 1 79.12 100 THR A CA 1
ATOM 758 C C . THR A 1 100 ? -7.141 9.547 7.043 1 79.12 100 THR A C 1
ATOM 760 O O . THR A 1 100 ? -6.055 9.383 7.602 1 79.12 100 THR A O 1
ATOM 763 N N . GLY A 1 101 ? -7.105 9.844 5.738 1 85.12 101 GLY A N 1
ATOM 764 C CA . GLY A 1 101 ? -5.957 10.336 4.992 1 85.12 101 GLY A CA 1
ATOM 765 C C . GLY A 1 101 ? -5.406 9.32 4.004 1 85.12 101 GLY A C 1
ATOM 766 O O . GLY A 1 101 ? -4.582 9.664 3.156 1 85.12 101 GLY A O 1
ATOM 767 N N . ALA A 1 102 ? -5.789 8.039 4.238 1 90.12 102 ALA A N 1
ATOM 768 C CA . ALA A 1 102 ? -5.246 7.059 3.301 1 90.12 1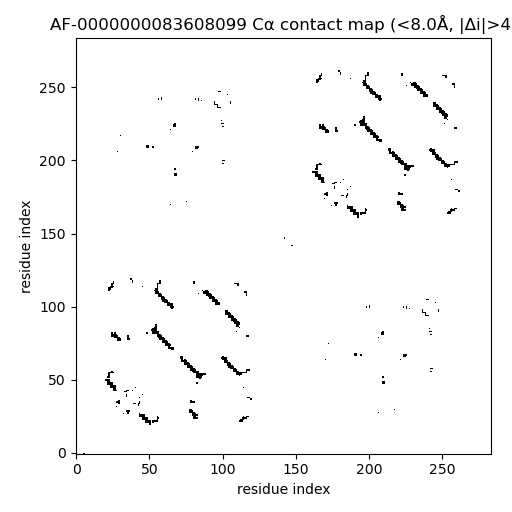02 ALA A CA 1
ATOM 769 C C . ALA A 1 102 ? -6.207 5.887 3.119 1 90.12 102 ALA A C 1
ATOM 771 O O . ALA A 1 102 ? -6.848 5.441 4.078 1 90.12 102 ALA A O 1
ATOM 772 N N . ASN A 1 103 ? -6.25 5.324 1.95 1 91.81 103 ASN A N 1
ATOM 773 C CA . ASN A 1 103 ? -6.93 4.066 1.666 1 91.81 103 ASN A CA 1
ATOM 774 C C . ASN A 1 103 ? -6.043 3.117 0.867 1 91.81 103 ASN A C 1
ATOM 776 O O . ASN A 1 103 ? -5.23 3.559 0.054 1 91.81 103 ASN A O 1
ATOM 780 N N . THR A 1 104 ? -6.176 1.866 1.174 1 93.62 104 THR A N 1
ATOM 781 C CA . THR A 1 104 ? -5.516 0.815 0.406 1 93.62 104 THR A CA 1
ATOM 782 C C . THR A 1 104 ? -6.543 -0.131 -0.208 1 93.62 104 THR A C 1
ATOM 784 O O . THR A 1 104 ? -7.531 -0.488 0.438 1 93.62 104 THR A O 1
ATOM 787 N N . THR A 1 105 ? -6.422 -0.454 -1.432 1 94.38 105 THR A N 1
ATOM 788 C CA . THR A 1 105 ? -7.242 -1.438 -2.129 1 94.38 105 THR A CA 1
ATOM 789 C C . THR A 1 105 ? -6.379 -2.568 -2.68 1 94.38 105 THR A C 1
ATOM 791 O O . THR A 1 105 ? -5.445 -2.328 -3.449 1 94.38 105 THR A O 1
ATOM 794 N N . THR A 1 106 ? -6.652 -3.742 -2.229 1 93.38 106 THR A N 1
ATOM 795 C CA . THR A 1 106 ? -5.969 -4.922 -2.75 1 93.38 106 THR A CA 1
ATOM 796 C C . THR A 1 106 ? -6.887 -5.719 -3.668 1 93.38 106 THR A C 1
ATOM 798 O O . THR A 1 106 ? -7.992 -6.098 -3.273 1 93.38 106 THR A O 1
ATOM 801 N N . ARG A 1 107 ? -6.465 -5.891 -4.883 1 91.88 107 ARG A N 1
ATOM 802 C CA . ARG A 1 107 ? -7.16 -6.734 -5.848 1 91.88 107 ARG A CA 1
ATOM 803 C C . ARG A 1 107 ? -6.336 -7.973 -6.191 1 91.88 107 ARG A C 1
ATOM 805 O O . ARG A 1 107 ? -5.117 -7.883 -6.355 1 91.88 107 ARG A O 1
ATOM 812 N N . TYR A 1 108 ? -6.93 -9.102 -6.266 1 87.56 108 TYR A N 1
ATOM 813 C CA . TYR A 1 108 ? -6.141 -10.273 -6.629 1 87.56 108 TYR A CA 1
ATOM 814 C C . TYR A 1 108 ? -6.922 -11.188 -7.566 1 87.56 108 TYR A C 1
ATOM 816 O O . TYR A 1 108 ? -8.156 -11.195 -7.555 1 87.56 108 TYR A O 1
ATOM 824 N N . HIS A 1 109 ? -6.156 -11.758 -8.406 1 89.62 109 HIS A N 1
ATOM 825 C CA . HIS A 1 109 ? -6.617 -12.773 -9.344 1 89.62 109 HIS A CA 1
ATOM 826 C C . HIS A 1 109 ? -5.801 -14.055 -9.211 1 89.62 109 HIS A C 1
ATOM 828 O O . HIS A 1 109 ? -4.574 -14 -9.078 1 89.62 109 HIS A O 1
ATOM 834 N N . LYS A 1 110 ? -6.551 -15.148 -9.148 1 89.25 110 LYS A N 1
ATOM 835 C CA . LYS A 1 110 ? -5.883 -16.453 -9.094 1 89.25 110 LYS A CA 1
ATOM 836 C C . LYS A 1 110 ? -6.297 -17.328 -10.266 1 89.25 110 LYS A C 1
ATOM 838 O O . LYS A 1 110 ? -7.438 -17.266 -10.727 1 89.25 110 LYS A O 1
ATOM 843 N N . CYS A 1 111 ? -5.363 -18.156 -10.688 1 88.69 111 CYS A N 1
ATOM 844 C CA . CYS A 1 111 ? -5.586 -19.062 -11.812 1 88.69 111 CYS A CA 1
ATOM 845 C C . CYS A 1 111 ? -4.754 -20.328 -11.664 1 88.69 111 CYS A C 1
ATOM 847 O O . CYS A 1 111 ? -3.809 -20.359 -10.867 1 88.69 111 CYS A O 1
ATOM 849 N N . ASN A 1 112 ? -5.129 -21.344 -12.422 1 89.5 112 ASN A N 1
ATOM 850 C CA . ASN A 1 112 ? -4.516 -22.625 -12.078 1 89.5 112 ASN A CA 1
ATOM 851 C C . ASN A 1 112 ? -3.908 -23.297 -13.297 1 89.5 112 ASN A C 1
ATOM 853 O O . ASN A 1 112 ? -3.871 -24.531 -13.375 1 89.5 112 ASN A O 1
ATOM 857 N N . ILE A 1 113 ? -3.49 -22.609 -14.305 1 89 113 ILE A N 1
ATOM 858 C CA . ILE A 1 113 ? -2.711 -23.156 -15.414 1 89 113 ILE A CA 1
ATOM 859 C C . ILE A 1 113 ? -1.352 -22.453 -15.477 1 89 113 ILE A C 1
ATOM 861 O O . ILE A 1 113 ? -1.189 -21.344 -14.953 1 89 113 ILE A O 1
ATOM 865 N N . ASP A 1 114 ? -0.471 -23.078 -16.109 1 91.69 114 ASP A N 1
ATOM 866 C CA . ASP A 1 114 ? 0.893 -22.562 -16.156 1 91.69 114 ASP A CA 1
ATOM 867 C C . ASP A 1 114 ? 0.927 -21.172 -16.797 1 91.69 114 ASP A C 1
ATOM 869 O O . ASP A 1 114 ? 0.4 -20.969 -17.891 1 91.69 114 ASP A O 1
ATOM 873 N N . GLY A 1 115 ? 1.577 -20.234 -16.062 1 93.25 115 GLY A N 1
ATOM 874 C CA . GLY A 1 115 ? 1.83 -18.922 -16.625 1 93.25 115 GLY A CA 1
ATOM 875 C C . GLY A 1 115 ? 0.568 -18.094 -16.812 1 93.25 115 GLY A C 1
ATOM 876 O O . GLY A 1 115 ? 0.526 -17.188 -17.641 1 93.25 115 GLY A O 1
ATOM 877 N N . CYS A 1 116 ? -0.43 -18.328 -16.031 1 90.06 116 CYS A N 1
ATOM 878 C CA . CYS A 1 116 ? -1.72 -17.688 -16.25 1 90.06 116 CYS A CA 1
ATOM 879 C C . CYS A 1 116 ? -1.776 -16.328 -15.562 1 90.06 116 CYS A C 1
ATOM 881 O O . CYS A 1 116 ? -2.773 -15.609 -15.672 1 90.06 116 CYS A O 1
ATOM 883 N N . ASN A 1 117 ? -0.683 -15.977 -14.852 1 91.56 117 ASN A N 1
ATOM 884 C CA . ASN A 1 117 ? -0.769 -14.734 -14.086 1 91.56 117 ASN A CA 1
ATOM 885 C C . ASN A 1 117 ? 0.059 -13.625 -14.719 1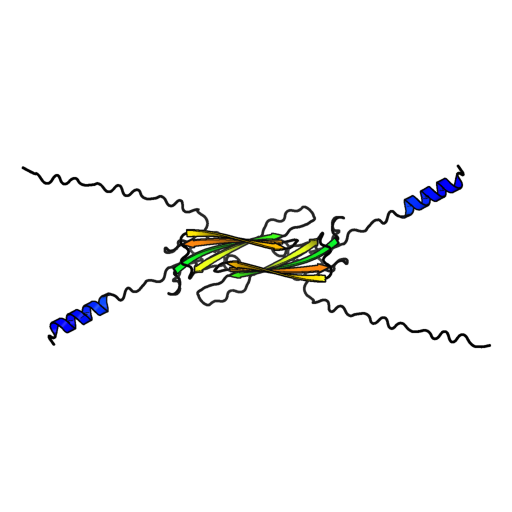 91.56 117 ASN A C 1
ATOM 887 O O . ASN A 1 117 ? 0.785 -12.914 -14.023 1 91.56 117 ASN A O 1
ATOM 891 N N . PRO A 1 118 ? -0.042 -13.484 -16.125 1 83.31 118 PRO A N 1
ATOM 892 C CA . PRO A 1 118 ? 0.608 -12.312 -16.719 1 83.31 118 PRO A CA 1
ATOM 893 C C . PRO A 1 118 ? -0.135 -11.016 -16.422 1 83.31 118 PRO A C 1
ATOM 895 O O . PRO A 1 118 ? -1.368 -10.984 -16.438 1 83.31 118 PRO A O 1
ATOM 898 N N . ALA A 1 119 ? -1.112 -10.703 -15.664 1 61.88 119 ALA A N 1
ATOM 899 C CA . ALA A 1 119 ? -2.016 -9.633 -15.242 1 61.88 119 ALA A CA 1
ATOM 900 C C . ALA A 1 119 ? -2.43 -8.766 -16.422 1 61.88 119 ALA A C 1
ATOM 902 O O . ALA A 1 119 ? -3.205 -7.82 -16.266 1 61.88 119 ALA A O 1
ATOM 903 N N . GLY A 1 120 ? -1.91 -8.133 -17.594 1 51.25 120 GLY A N 1
ATOM 904 C CA . GLY A 1 120 ? -2.773 -7.066 -18.078 1 51.25 120 GLY A CA 1
ATOM 905 C C . GLY A 1 120 ? -4.156 -7.551 -18.469 1 51.25 120 GLY A C 1
ATOM 906 O O . GLY A 1 120 ? -5.145 -6.844 -18.281 1 51.25 120 GLY A O 1
ATOM 907 N N . ARG A 1 121 ? -4.477 -8.594 -19.344 1 43.72 121 ARG A N 1
ATOM 908 C CA . ARG A 1 121 ? -5.629 -8.82 -20.219 1 43.72 121 ARG A CA 1
ATOM 909 C C . ARG A 1 121 ? -6.695 -9.648 -19.5 1 43.72 121 ARG A C 1
ATOM 911 O O . ARG A 1 121 ? -6.367 -10.531 -18.703 1 43.72 121 ARG A O 1
ATOM 918 N N . ILE A 1 122 ? -7.836 -9.047 -19.016 1 41.78 122 ILE A N 1
ATOM 919 C CA . ILE A 1 122 ? -9.039 -9.836 -18.766 1 41.78 122 ILE A CA 1
ATOM 920 C C . ILE A 1 122 ? -9.062 -11.039 -19.703 1 41.78 122 ILE A C 1
ATOM 922 O O . ILE A 1 122 ? -9.094 -10.891 -20.922 1 41.78 122 ILE A O 1
ATOM 926 N N . ALA A 1 123 ? -8.555 -12.023 -19.469 1 38.81 123 ALA A N 1
ATOM 927 C CA . ALA A 1 123 ? -8.672 -13.234 -20.281 1 38.81 123 ALA A CA 1
ATOM 928 C C . ALA A 1 123 ? -10.125 -13.492 -20.672 1 38.81 123 ALA A C 1
ATOM 930 O O . ALA A 1 123 ? -10.992 -13.664 -19.797 1 38.81 123 ALA A O 1
ATOM 931 N N . ILE A 1 124 ? -10.633 -12.891 -21.766 1 34.53 124 ILE A N 1
ATOM 932 C CA . ILE A 1 124 ? -11.875 -13.352 -22.375 1 34.53 124 ILE A CA 1
ATOM 933 C C . ILE A 1 124 ? -11.789 -14.844 -22.656 1 34.53 124 ILE A C 1
ATOM 935 O O . ILE A 1 124 ? -10.914 -15.289 -23.406 1 34.53 124 ILE A O 1
ATOM 939 N N . MET A 1 125 ? -11.984 -15.633 -21.688 1 35 125 MET A N 1
ATOM 940 C CA . MET A 1 125 ? -12.148 -17.062 -21.938 1 35 125 MET A CA 1
ATOM 941 C C . MET A 1 125 ? -12.938 -17.312 -23.203 1 35 125 MET A C 1
ATOM 943 O O . MET A 1 125 ? -14.094 -16.891 -23.312 1 35 125 MET A O 1
ATOM 947 N N . THR A 1 126 ? -12.344 -17.25 -24.375 1 35.78 126 THR A N 1
ATOM 948 C CA . THR A 1 126 ? -13.086 -17.734 -25.547 1 35.78 126 THR A CA 1
ATOM 949 C C . THR A 1 126 ? -13.43 -19.203 -25.406 1 35.78 126 THR A C 1
ATOM 951 O O . THR A 1 126 ? -12.547 -20.047 -25.203 1 35.78 126 THR A O 1
ATOM 954 N N . GLY A 1 127 ? -14.555 -19.562 -24.797 1 34.75 127 GLY A N 1
ATOM 955 C CA . GLY A 1 127 ? -15.188 -20.875 -24.844 1 34.75 127 GLY A CA 1
ATOM 956 C C . GLY A 1 127 ? -15.094 -21.531 -26.219 1 34.75 127 GLY A C 1
ATOM 957 O O . GLY A 1 127 ? -15.594 -20.984 -27.203 1 34.75 127 GLY A O 1
ATOM 958 N N . SER A 1 128 ? -14.031 -22.219 -26.531 1 36.81 128 SER A N 1
ATOM 959 C CA . SER A 1 128 ? -13.992 -23.047 -27.734 1 36.81 128 SER A CA 1
ATOM 960 C C . SER A 1 128 ? -15.195 -23.969 -27.812 1 36.81 128 SER A C 1
ATOM 962 O O . SER A 1 128 ? -15.461 -24.75 -26.891 1 36.81 128 SER A O 1
ATOM 964 N N . GLY A 1 129 ? -16.281 -23.578 -28.453 1 38.09 129 GLY A N 1
ATOM 965 C CA . GLY A 1 129 ? -17.406 -24.391 -28.906 1 38.09 129 GLY A CA 1
ATOM 966 C C . GLY A 1 129 ? -16.969 -25.656 -29.609 1 38.09 129 GLY A C 1
ATOM 967 O O . GLY A 1 129 ? -16.406 -25.609 -30.703 1 38.09 129 GLY A O 1
ATOM 968 N N . PHE A 1 130 ? -16.438 -26.625 -28.906 1 37.59 130 PHE A N 1
ATOM 969 C CA . PHE A 1 130 ? -16.203 -27.938 -29.516 1 37.59 130 PHE A CA 1
ATOM 970 C C . PHE A 1 130 ? -17.484 -28.453 -30.156 1 37.59 130 PHE A C 1
ATOM 972 O O . PHE A 1 130 ? -18.484 -28.656 -29.484 1 37.59 130 PHE A O 1
ATOM 979 N N . ILE A 1 131 ? -17.703 -28.047 -31.375 1 38.41 131 ILE A N 1
ATOM 980 C CA . ILE A 1 131 ? -18.766 -28.625 -32.188 1 38.41 131 ILE A CA 1
ATOM 981 C C . ILE A 1 131 ? -18.516 -30.125 -32.375 1 38.41 131 ILE A C 1
ATOM 983 O O . ILE A 1 131 ? -17.5 -30.516 -32.938 1 38.41 131 ILE A O 1
ATOM 987 N N . ALA A 1 132 ? -18.828 -30.953 -31.359 1 36.75 132 ALA A N 1
ATOM 988 C CA . ALA A 1 132 ? -18.891 -32.406 -31.5 1 36.75 132 ALA A CA 1
ATOM 989 C C . ALA A 1 132 ? -19.688 -32.812 -32.719 1 36.75 132 ALA A C 1
ATOM 991 O O . ALA A 1 132 ? -20.875 -32.469 -32.844 1 36.75 132 ALA A O 1
ATOM 992 N N . ALA A 1 133 ? -19.047 -32.938 -33.875 1 35.69 133 ALA A N 1
ATOM 993 C CA . ALA A 1 133 ? -19.578 -33.594 -35.062 1 35.69 133 ALA A CA 1
ATOM 994 C C . ALA A 1 133 ? -20.094 -35 -34.719 1 35.69 133 ALA A C 1
ATOM 996 O O . ALA A 1 133 ? -19.328 -35.875 -34.281 1 35.69 133 ALA A O 1
ATOM 997 N N . PHE A 1 134 ? -21.312 -35.094 -34.219 1 35.84 134 PHE A N 1
ATOM 998 C CA . PHE A 1 134 ? -22.047 -36.344 -34.094 1 35.84 134 PHE A CA 1
ATOM 999 C C . PHE A 1 134 ? -22.047 -37.094 -35.438 1 35.84 134 PHE A C 1
ATOM 1001 O O . PHE A 1 134 ? -22.656 -36.656 -36.406 1 35.84 134 PHE A O 1
ATOM 1008 N N . VAL A 1 135 ? -20.844 -37.656 -35.812 1 34.59 135 VAL A N 1
ATOM 1009 C CA . VAL A 1 135 ? -20.812 -38.594 -36.969 1 34.59 135 VAL A CA 1
ATOM 1010 C C . VAL A 1 135 ? -21.875 -39.656 -36.781 1 34.59 135 VAL A C 1
ATOM 1012 O O . VAL A 1 135 ? -21.797 -40.469 -35.844 1 34.59 135 VAL A O 1
ATOM 1015 N N . LEU A 1 136 ? -23.109 -39.406 -37.188 1 32.78 136 LEU A N 1
ATOM 1016 C CA . LEU A 1 136 ? -24.234 -40.312 -37.406 1 32.78 136 LEU A CA 1
ATOM 1017 C C . LEU A 1 136 ? -23.797 -41.531 -38.219 1 32.78 136 LEU A C 1
ATOM 1019 O O . LEU A 1 136 ? -23.516 -41.406 -39.406 1 32.78 136 LEU A O 1
ATOM 1023 N N . MET A 1 137 ? -22.703 -42.219 -37.75 1 32.62 137 MET A N 1
ATOM 1024 C CA . MET A 1 137 ? -22.547 -43.5 -38.438 1 32.62 137 MET A CA 1
ATOM 1025 C C . MET A 1 137 ? -23.844 -44.281 -38.438 1 32.62 137 MET A C 1
ATOM 1027 O O . MET A 1 137 ? -24.344 -44.625 -37.344 1 32.62 137 MET A O 1
ATOM 1031 N N . ILE A 1 138 ? -24.734 -43.906 -39.375 1 35.38 138 ILE A N 1
ATOM 1032 C CA . ILE A 1 138 ? -25.922 -44.656 -39.812 1 35.38 138 ILE A CA 1
ATOM 1033 C C . ILE A 1 138 ? -25.547 -46.125 -40 1 35.38 138 ILE A C 1
ATOM 1035 O O . ILE A 1 138 ? -24.734 -46.469 -40.875 1 35.38 138 ILE A O 1
ATOM 1039 N N . ASN A 1 139 ? -25.281 -46.875 -38.875 1 36.66 139 ASN A N 1
ATOM 1040 C CA . ASN A 1 139 ? -25.391 -48.344 -38.938 1 36.66 139 ASN A CA 1
ATOM 1041 C C . ASN A 1 139 ? -26.594 -48.75 -39.781 1 36.66 139 ASN A C 1
ATOM 1043 O O . ASN A 1 139 ? -27.703 -48.281 -39.562 1 36.66 139 ASN A O 1
ATOM 1047 N N . TYR A 1 140 ? -26.297 -48.969 -41.156 1 34.88 140 TYR A N 1
ATOM 1048 C CA . TYR A 1 140 ? -27.141 -49.688 -42.094 1 34.88 140 TYR A CA 1
ATOM 1049 C C . TYR A 1 140 ? -27.844 -50.844 -41.406 1 34.88 140 TYR A C 1
ATOM 1051 O O . TYR A 1 140 ? -27.188 -51.781 -40.938 1 34.88 140 TYR A O 1
ATOM 1059 N N . PHE A 1 141 ? -29.156 -50.625 -40.969 1 31.97 141 PHE A N 1
ATOM 1060 C CA . PHE A 1 141 ? -30.297 -51.344 -40.406 1 31.97 141 PHE A CA 1
ATOM 1061 C C . PHE A 1 141 ? -30.438 -52.719 -41 1 31.97 141 PHE A C 1
ATOM 1063 O O . PHE A 1 141 ? -30.578 -53.719 -40.281 1 31.97 141 PHE A O 1
ATOM 1070 N N . SER A 1 142 ? -31.172 -52.656 -42.219 1 25.73 142 SER A N 1
ATOM 1071 C CA . SER A 1 142 ? -32.156 -53.625 -42.656 1 25.73 142 SER A CA 1
ATOM 1072 C C . SER A 1 142 ? -31.484 -54.875 -43.188 1 25.73 142 SER A C 1
ATOM 1074 O O . SER A 1 142 ? -30.406 -54.812 -43.781 1 25.73 142 SER A O 1
ATOM 1076 N N . MET B 1 1 ? -29.266 57.5 21.953 1 53.41 1 MET B N 1
ATOM 1077 C CA . MET B 1 1 ? -28.328 56.375 22 1 53.41 1 MET B CA 1
ATOM 1078 C C . MET B 1 1 ? -26.891 56.906 21.984 1 53.41 1 MET B C 1
ATOM 1080 O O . MET B 1 1 ? -26.516 57.688 21.125 1 53.41 1 MET B O 1
ATOM 1084 N N . ASN B 1 2 ? -26.094 57.031 23.172 1 66.75 2 ASN B N 1
ATOM 1085 C CA . ASN B 1 2 ? -24.828 57.719 23.391 1 66.75 2 ASN B CA 1
ATOM 1086 C C . ASN B 1 2 ? -23.719 57.156 22.516 1 66.75 2 ASN B C 1
ATOM 1088 O O . ASN B 1 2 ? -23.594 55.969 22.375 1 66.75 2 ASN B O 1
ATOM 1092 N N . CYS B 1 3 ? -23.266 58.062 21.609 1 68.06 3 CYS B N 1
ATOM 1093 C CA . CYS B 1 3 ? -22.234 57.844 20.609 1 68.06 3 CYS B CA 1
ATOM 1094 C C . CYS B 1 3 ? -21.047 57.094 21.188 1 68.06 3 CYS B C 1
ATOM 1096 O O . CYS B 1 3 ? -20.453 56.219 20.531 1 68.06 3 CYS B O 1
ATOM 1098 N N . ARG B 1 4 ? -20.766 57.312 22.422 1 76.31 4 ARG B N 1
ATOM 1099 C CA . ARG B 1 4 ? -19.625 56.688 23.078 1 76.31 4 ARG B CA 1
ATOM 1100 C C . ARG B 1 4 ? -19.859 55.188 23.297 1 76.31 4 ARG B C 1
ATOM 1102 O O . ARG B 1 4 ? -18.938 54.375 23.156 1 76.31 4 ARG B O 1
ATOM 1109 N N . GLN B 1 5 ? -21.094 54.844 23.547 1 74.81 5 GLN B N 1
ATOM 1110 C CA . GLN B 1 5 ? -21.438 53.438 23.781 1 74.81 5 GLN B CA 1
ATOM 1111 C C . GLN B 1 5 ? -21.422 52.625 22.484 1 74.81 5 GLN B C 1
ATOM 1113 O O . GLN B 1 5 ? -21 51.469 22.469 1 74.81 5 GLN B O 1
ATOM 1118 N N . VAL B 1 6 ? -21.688 53.375 21.375 1 72.06 6 VAL B N 1
ATOM 1119 C CA . VAL B 1 6 ? -21.719 52.719 20.062 1 72.06 6 VAL B CA 1
ATOM 1120 C C . VAL B 1 6 ? -20.297 52.469 19.578 1 72.06 6 VAL B C 1
ATOM 1122 O O . VAL B 1 6 ? -20.016 51.406 19.016 1 72.06 6 VAL B O 1
ATOM 1125 N N . VAL B 1 7 ? -19.453 53.406 19.922 1 73.44 7 VAL B N 1
ATOM 1126 C CA . VAL B 1 7 ? -18.062 53.281 19.484 1 73.44 7 VAL B CA 1
ATOM 1127 C C . VAL B 1 7 ? -17.375 52.188 20.266 1 73.44 7 VAL B C 1
ATOM 1129 O O . VAL B 1 7 ? -16.609 51.375 19.688 1 73.44 7 VAL B O 1
ATOM 1132 N N . LEU B 1 8 ? -17.766 52.031 21.516 1 71.12 8 LEU B N 1
ATOM 1133 C CA . LEU B 1 8 ? -17.156 51 22.344 1 71.12 8 LEU B CA 1
ATOM 1134 C C . LEU B 1 8 ? -17.625 49.625 21.922 1 71.12 8 LEU B C 1
ATOM 1136 O O . LEU B 1 8 ? -16.844 48.656 21.922 1 71.12 8 LEU B O 1
ATOM 1140 N N . SER B 1 9 ? -18.859 49.656 21.391 1 70.81 9 SER B N 1
ATOM 1141 C CA . SER B 1 9 ? -19.406 48.375 20.953 1 70.81 9 SER B CA 1
ATOM 1142 C C . SER B 1 9 ? -18.766 47.906 19.641 1 70.81 9 SER B C 1
ATOM 1144 O O . SER B 1 9 ? -18.516 46.719 19.453 1 70.81 9 SER B O 1
ATOM 1146 N N . ILE B 1 10 ? -18.469 48.938 18.844 1 71.56 10 ILE B N 1
ATOM 1147 C CA . ILE B 1 10 ? -17.875 48.594 17.547 1 71.56 10 ILE B CA 1
ATOM 1148 C C . ILE B 1 10 ? -16.422 48.156 17.75 1 71.56 10 ILE B C 1
ATOM 1150 O O . ILE B 1 10 ? -15.961 47.188 17.109 1 71.56 10 ILE B O 1
ATOM 1154 N N . CYS B 1 11 ? -15.742 48.75 18.688 1 65.69 11 CYS B N 1
ATOM 1155 C CA . CYS B 1 11 ? -14.352 48.406 18.953 1 65.69 11 CYS B CA 1
ATOM 1156 C C . CYS B 1 11 ? -14.234 47 19.531 1 65.69 11 CYS B C 1
ATOM 1158 O O . CYS B 1 11 ? -13.305 46.281 19.219 1 65.69 11 CYS B O 1
ATOM 1160 N N . LEU B 1 12 ? -15.211 46.625 20.297 1 64.69 12 LEU B N 1
ATOM 1161 C CA . LEU B 1 12 ? -15.18 45.312 20.906 1 64.69 12 LEU B CA 1
ATOM 1162 C C . LEU B 1 12 ? -15.461 44.219 19.875 1 64.69 12 LEU B C 1
ATOM 1164 O O . LEU B 1 12 ? -14.906 43.125 19.953 1 64.69 12 LEU B O 1
ATOM 1168 N N . LEU B 1 13 ? -16.234 44.656 18.859 1 65 13 LEU B N 1
ATOM 1169 C CA . LEU B 1 13 ? -16.547 43.656 17.844 1 65 13 LEU B CA 1
ATOM 1170 C C . LEU B 1 13 ? -15.352 43.438 16.922 1 65 13 LEU B C 1
ATOM 1172 O O . LEU B 1 13 ? -15.133 42.312 16.453 1 65 13 LEU B O 1
ATOM 1176 N N . LEU B 1 14 ? -14.609 44.438 16.672 1 61.78 14 LEU B N 1
ATOM 1177 C CA . LEU B 1 14 ? -13.484 44.281 15.766 1 61.78 14 LEU B CA 1
ATOM 1178 C C . LEU B 1 14 ? -12.352 43.531 16.422 1 61.78 14 LEU B C 1
ATOM 1180 O O . LEU B 1 14 ? -11.453 43.031 15.742 1 61.78 14 LEU B O 1
ATOM 1184 N N . SER B 1 15 ? -12.266 43.375 17.688 1 60.25 15 SER B N 1
ATOM 1185 C CA . SER B 1 15 ? -11.094 42.812 18.344 1 60.25 15 SER B CA 1
ATOM 1186 C C . SER B 1 15 ? -11.055 41.312 18.203 1 60.25 15 SER B C 1
ATOM 1188 O O . SER B 1 15 ? -10.008 40.688 18.391 1 60.25 15 SER B O 1
ATOM 1190 N N . THR B 1 16 ? -12.18 40.688 18.062 1 57.47 16 THR B N 1
ATOM 1191 C CA . THR B 1 16 ? -12.031 39.25 18.188 1 57.47 16 THR B CA 1
ATOM 1192 C C . THR B 1 16 ? -11.75 38.625 16.844 1 57.47 16 THR B C 1
ATOM 1194 O O . THR B 1 16 ? -12.172 37.5 16.578 1 57.47 16 THR B O 1
ATOM 1197 N N . LEU B 1 17 ? -11.484 39.406 15.859 1 55.34 17 LEU B N 1
ATOM 1198 C CA . LEU B 1 17 ? -11.094 38.625 14.688 1 55.34 17 LEU B CA 1
ATOM 1199 C C . LEU B 1 17 ? -9.875 37.75 14.992 1 55.34 17 LEU B C 1
ATOM 1201 O O . LEU B 1 17 ? -8.75 38.281 15.062 1 55.34 17 LEU B O 1
ATOM 1205 N N . THR B 1 18 ? -9.984 36.781 15.891 1 55.09 18 THR B N 1
ATOM 1206 C CA . THR B 1 18 ? -8.898 35.812 16.031 1 55.09 18 THR B CA 1
ATOM 1207 C C . THR B 1 18 ? -8.539 35.219 14.672 1 55.09 18 THR B C 1
ATOM 1209 O O . THR B 1 18 ? -9.398 34.625 14.008 1 55.09 18 THR B O 1
ATOM 1212 N N . ILE B 1 19 ? -7.777 35.938 13.891 1 55.78 19 ILE B N 1
ATOM 1213 C CA . ILE B 1 19 ? -7.184 35.281 12.719 1 55.78 19 ILE B CA 1
ATOM 1214 C C . ILE B 1 19 ? -6.711 33.875 13.078 1 55.78 19 ILE B C 1
ATOM 1216 O O . ILE B 1 19 ? -5.777 33.719 13.867 1 55.78 19 ILE B O 1
ATOM 1220 N N . ALA B 1 20 ? -7.629 33 13.258 1 61.41 20 ALA B N 1
ATOM 1221 C CA . ALA B 1 20 ? -7.227 31.609 13.516 1 61.41 20 ALA B CA 1
ATOM 1222 C C . ALA B 1 20 ? -6.16 31.156 12.531 1 61.41 20 ALA B C 1
ATOM 1224 O O . ALA B 1 20 ? -6.402 31.125 11.32 1 61.41 20 ALA B O 1
ATOM 1225 N N . GLU B 1 21 ? -4.879 31.406 12.836 1 78 21 GLU B N 1
ATOM 1226 C CA . GLU B 1 21 ? -3.756 30.969 12.008 1 78 21 GLU B CA 1
ATOM 1227 C C . GLU B 1 21 ? -3.846 29.484 11.688 1 78 21 GLU B C 1
ATOM 1229 O O . GLU B 1 21 ? -4.086 28.672 12.57 1 78 21 GLU B O 1
ATOM 1234 N N . ALA B 1 22 ? -4.027 29.078 10.414 1 88.88 22 ALA B N 1
ATOM 1235 C CA . ALA B 1 22 ? -4.055 27.688 9.945 1 88.88 22 ALA B CA 1
ATOM 1236 C C . ALA B 1 22 ? -2.855 26.906 10.484 1 88.88 22 ALA B C 1
ATOM 1238 O O . ALA B 1 22 ? -1.742 27.438 10.547 1 88.88 22 ALA B O 1
ATOM 1239 N N . ILE B 1 23 ? -3.119 25.781 10.992 1 91.19 23 ILE B N 1
ATOM 1240 C CA . ILE B 1 23 ? -2.016 24.922 11.406 1 91.19 23 ILE B CA 1
ATOM 1241 C C . ILE B 1 23 ? -1.087 24.672 10.219 1 91.19 23 ILE B C 1
ATOM 1243 O O . ILE B 1 23 ? -1.529 24.656 9.07 1 91.19 23 ILE B O 1
ATOM 1247 N N . LYS B 1 24 ? 0.169 24.562 10.5 1 94.94 24 LYS B N 1
ATOM 1248 C CA . LYS B 1 24 ? 1.167 24.266 9.477 1 94.94 24 LYS B CA 1
ATOM 1249 C C . LYS B 1 24 ? 1.669 22.828 9.602 1 94.94 24 LYS B C 1
ATOM 1251 O O . LYS B 1 24 ? 1.989 22.375 10.695 1 94.94 24 LYS B O 1
ATOM 1256 N N . CYS B 1 25 ? 1.664 22.109 8.492 1 94 25 CYS B N 1
ATOM 1257 C CA . CYS B 1 25 ? 2.131 20.734 8.461 1 94 25 CYS B CA 1
ATOM 1258 C C . CYS B 1 25 ? 3.1 20.5 7.305 1 94 25 CYS B C 1
ATOM 1260 O O . CYS B 1 25 ? 3.076 21.25 6.32 1 94 25 CYS B O 1
ATOM 1262 N N . TYR B 1 26 ? 4.012 19.547 7.48 1 94.31 26 TYR B N 1
ATOM 1263 C CA . TYR B 1 26 ? 4.691 19.016 6.301 1 94.31 26 TYR B CA 1
ATOM 1264 C C . TYR B 1 26 ? 3.723 18.25 5.414 1 94.31 26 TYR B C 1
ATOM 1266 O O . TYR B 1 26 ? 2.889 17.484 5.91 1 94.31 26 TYR B O 1
ATOM 1274 N N . GLN B 1 27 ? 3.736 18.516 4.133 1 92.81 27 GLN B N 1
ATOM 1275 C CA . GLN B 1 27 ? 2.812 17.891 3.191 1 92.81 27 GLN B CA 1
ATOM 1276 C C . GLN B 1 27 ? 3.562 17.25 2.021 1 92.81 27 GLN B C 1
ATOM 1278 O O . GLN B 1 27 ? 4.055 17.969 1.141 1 92.81 27 GLN B O 1
ATOM 1283 N N . CYS B 1 28 ? 3.627 15.875 2.053 1 92 28 CYS B N 1
ATOM 1284 C CA . CYS B 1 28 ? 4.344 15.156 1.004 1 92 28 CYS B CA 1
ATOM 1285 C C . CYS B 1 28 ? 3.994 13.672 1.016 1 92 28 CYS B C 1
ATOM 1287 O O . CYS B 1 28 ? 3.352 13.195 1.949 1 92 28 CYS B O 1
ATOM 1289 N N . GLN B 1 29 ? 4.309 13.016 -0.057 1 92.31 29 GLN B N 1
ATOM 1290 C CA . GLN B 1 29 ? 4.285 11.555 -0.143 1 92.31 29 GLN B CA 1
ATOM 1291 C C . GLN B 1 29 ? 5.613 11.016 -0.666 1 92.31 29 GLN B C 1
ATOM 1293 O O . GLN B 1 29 ? 6.184 11.562 -1.611 1 92.31 29 GLN B O 1
ATOM 1298 N N . SER B 1 30 ? 6.066 9.945 -0.075 1 92.56 30 SER B N 1
ATOM 1299 C CA . SER B 1 30 ? 7.398 9.422 -0.362 1 92.56 30 SER B CA 1
ATOM 1300 C C . SER B 1 30 ? 7.477 8.844 -1.769 1 92.56 30 SER B C 1
ATOM 1302 O O . SER B 1 30 ? 8.555 8.789 -2.365 1 92.56 30 SER B O 1
ATOM 1304 N N . SER B 1 31 ? 6.359 8.383 -2.365 1 88 31 SER B N 1
ATOM 1305 C CA . SER B 1 31 ? 6.363 7.738 -3.672 1 88 31 SER B CA 1
ATOM 1306 C C . SER B 1 31 ? 6.641 8.742 -4.785 1 88 31 SER B C 1
ATOM 1308 O O . SER B 1 31 ? 7.16 8.375 -5.844 1 88 31 SER B O 1
ATOM 1310 N N . THR B 1 32 ? 6.348 10.031 -4.559 1 87.75 32 THR B N 1
ATOM 1311 C CA . THR B 1 32 ? 6.434 10.977 -5.668 1 87.75 32 THR B CA 1
ATOM 1312 C C . THR B 1 32 ? 7.363 12.133 -5.32 1 87.75 32 THR B C 1
ATOM 1314 O O . THR B 1 32 ? 7.824 12.852 -6.211 1 87.75 32 THR B O 1
ATOM 1317 N N . GLN B 1 33 ? 7.613 12.336 -4.062 1 89.75 33 GLN B N 1
ATOM 1318 C CA . GLN B 1 33 ? 8.383 13.516 -3.67 1 89.75 33 GLN B CA 1
ATOM 1319 C C . GLN B 1 33 ? 9.625 13.125 -2.885 1 89.75 33 GLN B C 1
ATOM 1321 O O . GLN B 1 33 ? 9.531 12.656 -1.751 1 89.75 33 GLN B O 1
ATOM 1326 N N . PRO B 1 34 ? 10.766 13.406 -3.521 1 90.19 34 PRO B N 1
ATOM 1327 C CA . PRO B 1 34 ? 11.992 13.164 -2.756 1 90.19 34 PRO B CA 1
ATOM 1328 C C . PRO B 1 34 ? 12.055 13.977 -1.468 1 90.19 34 PRO B C 1
ATOM 1330 O O . PRO B 1 34 ? 11.586 15.117 -1.431 1 90.19 34 PRO B O 1
ATOM 1333 N N . GLY B 1 35 ? 12.602 13.438 -0.43 1 94 35 GLY B N 1
ATOM 1334 C CA . GLY B 1 35 ? 12.781 14.148 0.826 1 94 35 GLY B CA 1
ATOM 1335 C C . GLY B 1 35 ? 11.641 13.938 1.8 1 94 35 GLY B C 1
ATOM 1336 O O . GLY B 1 35 ? 11.711 14.375 2.949 1 94 35 GLY B O 1
ATOM 1337 N N . CYS B 1 36 ? 10.602 13.266 1.339 1 94.25 36 CYS B N 1
ATOM 1338 C CA . CYS B 1 36 ? 9.477 13.047 2.246 1 94.25 36 CYS B CA 1
ATOM 1339 C C . CYS B 1 36 ? 9.875 12.117 3.389 1 94.25 36 CYS B C 1
ATOM 1341 O O . CYS B 1 36 ? 9.359 12.242 4.5 1 94.25 36 CYS B O 1
ATOM 1343 N N . TYR B 1 37 ? 10.773 11.102 3.07 1 94.12 37 TYR B N 1
ATOM 1344 C CA . TYR B 1 37 ? 11.273 10.203 4.105 1 94.12 37 TYR B CA 1
ATOM 1345 C C . TYR B 1 37 ? 12.695 9.742 3.795 1 94.12 37 TYR B C 1
ATOM 1347 O O . TYR B 1 37 ? 12.945 9.156 2.74 1 94.12 37 TYR B O 1
ATOM 1355 N N . PRO B 1 38 ? 13.68 9.867 4.668 1 93.81 38 PRO B N 1
ATOM 1356 C CA . PRO B 1 38 ? 13.539 10.719 5.852 1 93.81 38 PRO B CA 1
ATOM 1357 C C . PRO B 1 38 ? 13.227 12.164 5.5 1 93.81 38 PRO B C 1
ATOM 1359 O O . PRO B 1 38 ? 13.492 12.609 4.379 1 93.81 38 PRO B O 1
ATOM 1362 N N . LEU B 1 39 ? 12.617 12.852 6.355 1 95.94 39 LEU B N 1
ATOM 1363 C CA . LEU B 1 39 ? 12.172 14.211 6.07 1 95.94 39 LEU B CA 1
ATOM 1364 C C . LEU B 1 39 ? 13.359 15.141 5.852 1 95.94 39 LEU B C 1
ATOM 1366 O O . LEU B 1 39 ? 14.258 15.211 6.688 1 95.94 39 LEU B O 1
ATOM 1370 N N . ASN B 1 40 ? 13.367 15.664 4.715 1 95.69 40 ASN B N 1
ATOM 1371 C CA . ASN B 1 40 ? 14.281 16.75 4.375 1 95.69 40 ASN B CA 1
ATOM 1372 C C . ASN B 1 40 ? 13.555 18.094 4.273 1 95.69 40 ASN B C 1
ATOM 1374 O O . ASN B 1 40 ? 12.883 18.359 3.275 1 95.69 40 ASN B O 1
ATOM 1378 N N . THR B 1 41 ? 13.727 18.906 5.199 1 94.12 41 THR B N 1
ATOM 1379 C CA . THR B 1 41 ? 12.922 20.125 5.328 1 94.12 41 THR B CA 1
ATOM 1380 C C . THR B 1 41 ? 13.312 21.141 4.266 1 94.12 41 THR B C 1
ATOM 1382 O O . THR B 1 41 ? 12.586 22.109 4.031 1 94.12 41 THR B O 1
ATOM 1385 N N . THR B 1 42 ? 14.453 20.969 3.633 1 94.56 42 THR B N 1
ATOM 1386 C CA . THR B 1 42 ? 14.836 21.859 2.547 1 94.56 42 THR B CA 1
ATOM 1387 C C . THR B 1 42 ? 14 21.594 1.302 1 94.56 42 THR B C 1
ATOM 1389 O O . THR B 1 42 ? 13.688 22.516 0.542 1 94.56 42 THR B O 1
ATOM 1392 N N . LEU B 1 43 ? 13.562 20.375 1.047 1 95 43 LEU B N 1
ATOM 1393 C CA . LEU B 1 43 ? 12.805 19.953 -0.126 1 95 43 LEU B CA 1
ATOM 1394 C C . LEU B 1 43 ? 11.312 19.969 0.163 1 95 43 LEU B C 1
ATOM 1396 O O . LEU B 1 43 ? 10.5 20.141 -0.747 1 95 43 LEU B O 1
ATOM 1400 N N . VAL B 1 44 ? 10.945 19.672 1.431 1 94.25 44 VAL B N 1
ATOM 1401 C CA . VAL B 1 44 ? 9.555 19.625 1.873 1 94.25 44 VAL B CA 1
ATOM 1402 C C . VAL B 1 44 ? 9.305 20.734 2.887 1 94.25 44 VAL B C 1
ATOM 1404 O O . VAL B 1 44 ? 9.547 20.562 4.082 1 94.25 44 VAL B O 1
ATOM 1407 N N . PRO B 1 45 ? 8.719 21.828 2.436 1 92 45 PRO B N 1
ATOM 1408 C CA . PRO B 1 45 ? 8.508 22.938 3.363 1 92 45 PRO B CA 1
ATOM 1409 C C . PRO B 1 45 ? 7.309 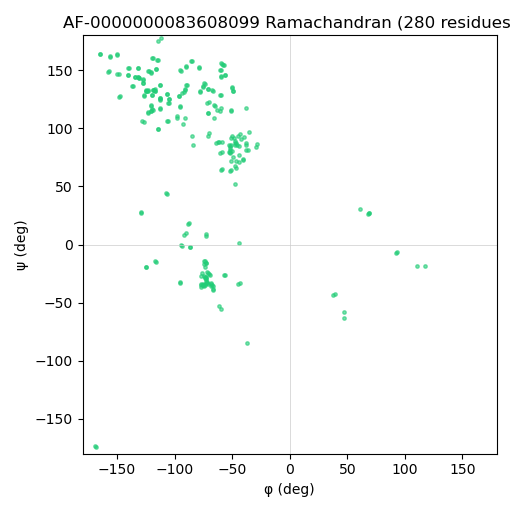22.719 4.285 1 92 45 PRO B C 1
ATOM 1411 O O . PRO B 1 45 ? 6.41 21.938 3.965 1 92 45 PRO B O 1
ATOM 1414 N N . LEU B 1 46 ? 7.391 23.328 5.438 1 94.88 46 LEU B N 1
ATOM 1415 C CA . LEU B 1 46 ? 6.242 23.453 6.328 1 94.88 46 LEU B CA 1
ATOM 1416 C C . LEU B 1 46 ? 5.215 24.438 5.762 1 94.88 46 LEU B C 1
ATOM 1418 O O . LEU B 1 46 ? 5.477 25.625 5.672 1 94.88 46 LEU B O 1
ATOM 1422 N N . ASP B 1 47 ? 4.027 23.938 5.371 1 93.62 47 ASP B N 1
ATOM 1423 C CA . ASP B 1 47 ? 3.047 24.75 4.652 1 93.62 47 ASP B CA 1
ATOM 1424 C C . ASP B 1 47 ? 1.789 24.953 5.492 1 93.62 47 ASP B C 1
ATOM 1426 O O . ASP B 1 47 ? 1.478 24.141 6.371 1 93.62 47 ASP B O 1
ATOM 1430 N N . ASP B 1 48 ? 1.05 26.016 5.141 1 94.25 48 ASP B N 1
ATOM 1431 C CA . ASP B 1 48 ? -0.241 26.25 5.777 1 94.25 48 ASP B CA 1
ATOM 1432 C C . ASP B 1 48 ? -1.277 25.234 5.32 1 94.25 48 ASP B C 1
ATOM 1434 O O . ASP B 1 48 ? -1.377 24.922 4.129 1 94.25 48 ASP B O 1
ATOM 1438 N N . CYS B 1 49 ? -1.978 24.719 6.312 1 93.12 49 CYS B N 1
ATOM 1439 C CA . CYS B 1 49 ? -3.129 23.875 5.984 1 93.12 49 CYS B CA 1
ATOM 1440 C C . CYS B 1 49 ? -4.371 24.734 5.754 1 93.12 49 CYS B C 1
ATOM 1442 O O . CYS B 1 49 ? -4.418 25.891 6.164 1 93.12 49 CYS B O 1
ATOM 1444 N N . PRO B 1 50 ? -5.309 24.109 5.004 1 91.88 50 PRO B N 1
ATOM 1445 C CA . PRO B 1 50 ? -6.586 24.812 4.914 1 91.88 50 PRO B CA 1
ATOM 1446 C C . PRO B 1 50 ? -7.23 25.047 6.281 1 91.88 50 PRO B C 1
ATOM 1448 O O . PRO B 1 50 ? -6.91 24.344 7.242 1 91.88 50 PRO B O 1
ATOM 1451 N N . PRO B 1 51 ? -8.039 26 6.387 1 90.5 51 PRO B N 1
ATOM 1452 C CA . PRO B 1 51 ? -8.648 26.359 7.672 1 90.5 51 PRO B CA 1
ATOM 1453 C C . PRO B 1 51 ? -9.398 25.188 8.32 1 90.5 51 PRO B C 1
ATOM 1455 O O . PRO B 1 51 ? -9.547 25.156 9.539 1 90.5 51 PRO B O 1
ATOM 1458 N N . GLU B 1 52 ? -9.852 24.281 7.531 1 90.25 52 GLU B N 1
ATOM 1459 C CA . GLU B 1 52 ? -10.633 23.156 8.047 1 90.25 52 GLU B CA 1
ATOM 1460 C C . GLU B 1 52 ? -9.742 22.156 8.773 1 90.25 52 GLU B C 1
ATOM 1462 O O . GLU B 1 52 ? -10.234 21.297 9.508 1 90.25 52 GLU B O 1
ATOM 1467 N N . ALA B 1 53 ? -8.43 22.266 8.594 1 92.19 53 ALA B N 1
ATOM 1468 C CA . ALA B 1 53 ? -7.516 21.312 9.211 1 92.19 53 ALA B CA 1
ATOM 1469 C C . ALA B 1 53 ? -7.395 21.547 10.711 1 92.19 53 ALA B C 1
ATOM 1471 O O . ALA B 1 53 ? -7.25 22.703 11.148 1 92.19 53 ALA B O 1
ATOM 1472 N N . LEU B 1 54 ? -7.387 20.422 11.438 1 90.62 54 LEU B N 1
ATOM 1473 C CA . LEU B 1 54 ? -7.289 20.5 12.891 1 90.62 54 LEU B CA 1
ATOM 1474 C C . LEU B 1 54 ? -6.004 19.844 13.391 1 90.62 54 LEU B C 1
ATOM 1476 O O . LEU B 1 54 ? -5.602 20.047 14.539 1 90.62 54 LEU B O 1
ATOM 1480 N N . SER B 1 55 ? -5.391 19.078 12.453 1 91.5 55 SER B N 1
ATOM 1481 C CA . SER B 1 55 ? -4.195 18.344 12.867 1 91.5 55 SER B CA 1
ATOM 1482 C C . SER B 1 55 ? -3.307 18.016 11.672 1 91.5 55 SER B C 1
ATOM 1484 O O . SER B 1 55 ? -3.719 18.188 10.523 1 91.5 55 SER B O 1
ATOM 1486 N N . CYS B 1 56 ? -2.049 17.703 12.008 1 91.94 56 CYS B N 1
ATOM 1487 C CA . CYS B 1 56 ? -1.123 17.109 11.055 1 91.94 56 CYS B CA 1
ATOM 1488 C C . CYS B 1 56 ? -1.116 15.586 11.164 1 91.94 56 CYS B C 1
ATOM 1490 O O . CYS B 1 56 ? -1.352 15.039 12.25 1 91.94 56 CYS B O 1
ATOM 1492 N N . GLU B 1 57 ? -0.87 14.992 10.078 1 91.44 57 GLU B N 1
ATOM 1493 C CA . GLU B 1 57 ? -0.832 13.531 10.117 1 91.44 57 GLU B CA 1
ATOM 1494 C C . GLU B 1 57 ? 0.427 12.992 9.438 1 91.44 57 GLU B C 1
ATOM 1496 O O . GLU B 1 57 ? 0.947 13.609 8.508 1 91.44 57 GLU B O 1
ATOM 1501 N N . PHE B 1 58 ? 0.938 11.914 10.031 1 93.19 58 PHE B N 1
ATOM 1502 C CA . PHE B 1 58 ? 1.983 11.07 9.477 1 93.19 58 PHE B CA 1
ATOM 1503 C C . PHE B 1 58 ? 1.488 9.633 9.312 1 93.19 58 PHE B C 1
ATOM 1505 O O . PHE B 1 58 ? 1.103 8.992 10.289 1 93.19 58 PHE B O 1
ATOM 1512 N N . ILE B 1 59 ? 1.41 9.203 8.031 1 93.12 59 ILE B N 1
ATOM 1513 C CA . ILE B 1 59 ? 0.86 7.879 7.742 1 93.12 59 ILE B CA 1
ATOM 1514 C C . ILE B 1 59 ? 1.937 7.004 7.105 1 93.12 59 ILE B C 1
ATOM 1516 O O . ILE B 1 59 ? 2.674 7.453 6.227 1 93.12 59 ILE B O 1
ATOM 1520 N N . THR B 1 60 ? 2.1 5.797 7.586 1 94.62 60 THR B N 1
ATOM 1521 C CA . THR B 1 60 ? 2.945 4.77 6.988 1 94.62 60 THR B CA 1
ATOM 1522 C C . THR B 1 60 ? 2.102 3.613 6.461 1 94.62 60 THR B C 1
ATOM 1524 O O . THR B 1 60 ? 1.25 3.082 7.176 1 94.62 60 THR B O 1
ATOM 1527 N N . VAL B 1 61 ? 2.262 3.285 5.266 1 94.38 61 VAL B N 1
ATOM 1528 C CA . VAL B 1 61 ? 1.61 2.113 4.691 1 94.38 61 VAL B CA 1
ATOM 1529 C C . VAL B 1 61 ? 2.658 1.06 4.34 1 94.38 61 VAL B C 1
ATOM 1531 O O . VAL B 1 61 ? 3.545 1.308 3.518 1 94.38 61 VAL B O 1
ATOM 1534 N N . THR B 1 62 ? 2.578 -0.084 4.988 1 94.88 62 THR B N 1
ATOM 1535 C CA . THR B 1 62 ? 3.475 -1.209 4.75 1 94.88 62 THR B CA 1
ATOM 1536 C C . THR B 1 62 ? 2.768 -2.309 3.961 1 94.88 62 THR B C 1
ATOM 1538 O O . THR B 1 62 ? 1.696 -2.771 4.359 1 94.88 62 THR B O 1
ATOM 1541 N N . ILE B 1 63 ? 3.385 -2.654 2.877 1 94.25 63 ILE B N 1
ATOM 1542 C CA . ILE B 1 63 ? 2.846 -3.736 2.061 1 94.25 63 ILE B CA 1
ATOM 1543 C C . ILE B 1 63 ? 3.793 -4.934 2.104 1 94.25 63 ILE B C 1
ATOM 1545 O O . ILE B 1 63 ? 4.98 -4.805 1.803 1 94.25 63 ILE B O 1
ATOM 1549 N N . LYS B 1 64 ? 3.312 -6.043 2.465 1 92.31 64 LYS B N 1
ATOM 1550 C CA . LYS B 1 64 ? 4.078 -7.289 2.492 1 92.31 64 LYS B CA 1
ATOM 1551 C C . LYS B 1 64 ? 3.471 -8.328 1.557 1 92.31 64 LYS B C 1
ATOM 1553 O O . LYS B 1 64 ? 2.338 -8.766 1.762 1 92.31 64 LYS B O 1
ATOM 1558 N N . PHE B 1 65 ? 4.215 -8.703 0.532 1 90.69 65 PHE B N 1
ATOM 1559 C CA . PHE B 1 65 ? 3.82 -9.805 -0.336 1 90.69 65 PHE B CA 1
ATOM 1560 C C . PHE B 1 65 ? 4.355 -11.133 0.192 1 90.69 65 PHE B C 1
ATOM 1562 O O . PHE B 1 65 ? 5.488 -11.203 0.674 1 90.69 65 PHE B O 1
ATOM 1569 N N . LYS B 1 66 ? 3.484 -12.109 0.126 1 84.81 66 LYS B N 1
ATOM 1570 C CA . LYS B 1 66 ? 3.861 -13.43 0.622 1 84.81 66 LYS B CA 1
ATOM 1571 C C . LYS B 1 66 ? 4.305 -14.344 -0.521 1 84.81 66 LYS B C 1
ATOM 1573 O O . LYS B 1 66 ? 3.486 -14.742 -1.353 1 84.81 66 LYS B O 1
ATOM 1578 N N . MET B 1 67 ? 5.555 -14.617 -0.573 1 81.69 67 MET B N 1
ATOM 1579 C CA . MET B 1 67 ? 6.078 -15.523 -1.589 1 81.69 67 MET B CA 1
ATOM 1580 C C . MET B 1 67 ? 6.109 -16.953 -1.069 1 81.69 67 MET B C 1
ATOM 1582 O O . MET B 1 67 ? 6.445 -17.203 0.092 1 81.69 67 MET B O 1
ATOM 1586 N N . MET B 1 68 ? 5.621 -17.812 -1.795 1 80.31 68 MET B N 1
ATOM 1587 C CA . MET B 1 68 ? 5.676 -19.203 -1.362 1 80.31 68 MET B CA 1
ATOM 1588 C C . MET B 1 68 ? 7.113 -19.719 -1.334 1 80.31 68 MET B C 1
ATOM 1590 O O . MET B 1 68 ? 7.469 -20.531 -0.49 1 80.31 68 MET B O 1
ATOM 1594 N N . MET B 1 69 ? 7.902 -19.312 -2.346 1 64.06 69 MET B N 1
ATOM 1595 C CA . MET B 1 69 ? 9.281 -19.797 -2.334 1 64.06 69 MET B CA 1
ATOM 1596 C C . MET B 1 69 ? 10.156 -18.906 -1.454 1 64.06 69 MET B C 1
ATOM 1598 O O . MET B 1 69 ? 10.375 -17.734 -1.769 1 64.06 69 MET B O 1
ATOM 1602 N N . GLY B 1 70 ? 10.375 -19.141 -0.251 1 56.88 70 GLY B N 1
ATOM 1603 C CA . GLY B 1 70 ? 11.344 -18.734 0.748 1 56.88 70 GLY B CA 1
ATOM 1604 C C . GLY B 1 70 ? 11.57 -17.234 0.765 1 56.88 70 GLY B C 1
ATOM 1605 O O . GLY B 1 70 ? 11.766 -16.641 1.829 1 56.88 70 GLY B O 1
ATOM 1606 N N . GLU B 1 71 ? 12.039 -16.734 -0.254 1 54.94 71 GLU B N 1
ATOM 1607 C CA . GLU B 1 71 ? 12.773 -15.477 -0.123 1 54.94 71 GLU B CA 1
ATOM 1608 C C . GLU B 1 71 ? 11.859 -14.352 0.365 1 54.94 71 GLU B C 1
ATOM 1610 O O . GLU B 1 71 ? 10.805 -14.102 -0.223 1 54.94 71 GLU B O 1
ATOM 1615 N N . LYS B 1 72 ? 11.797 -14.32 1.704 1 55.75 72 LYS B N 1
ATOM 1616 C CA . LYS B 1 72 ? 11.141 -13.164 2.316 1 55.75 72 LYS B CA 1
ATOM 1617 C C . LYS B 1 72 ? 11.57 -11.867 1.639 1 55.75 72 LYS B C 1
ATOM 1619 O O . LYS B 1 72 ? 12.75 -11.508 1.665 1 55.75 72 LYS B O 1
ATOM 1624 N N . LYS B 1 73 ? 10.711 -11.453 0.66 1 67.94 73 LYS B N 1
ATOM 1625 C CA . LYS B 1 73 ? 11.086 -10.148 0.142 1 67.94 73 LYS B CA 1
ATOM 1626 C C . LYS B 1 73 ? 10.719 -9.039 1.126 1 67.94 73 LYS B C 1
ATOM 1628 O O . LYS B 1 73 ? 9.812 -9.203 1.943 1 67.94 73 LYS B O 1
ATOM 1633 N N . GLU B 1 74 ? 11.641 -8.125 1.278 1 80.81 74 GLU B N 1
ATOM 1634 C CA . GLU B 1 74 ? 11.461 -6.965 2.15 1 80.81 74 GLU B CA 1
ATOM 1635 C C . GLU B 1 74 ? 10.141 -6.254 1.855 1 80.81 74 GLU B C 1
ATOM 1637 O O . GLU B 1 74 ? 9.734 -6.148 0.697 1 80.81 74 GLU B O 1
ATOM 1642 N N . PRO B 1 75 ? 9.406 -5.895 2.852 1 91.56 75 PRO B N 1
ATOM 1643 C CA . PRO B 1 75 ? 8.188 -5.121 2.623 1 91.56 75 PRO B CA 1
ATOM 1644 C C . PRO B 1 75 ? 8.453 -3.785 1.935 1 91.56 75 PRO B C 1
ATOM 1646 O O . PRO B 1 75 ? 9.562 -3.252 2.025 1 91.56 75 PRO B O 1
ATOM 1649 N N . THR B 1 76 ? 7.523 -3.367 1.224 1 92.62 76 THR B N 1
ATOM 1650 C CA . THR B 1 76 ? 7.527 -2.002 0.709 1 92.62 76 THR B CA 1
ATOM 1651 C C . THR B 1 76 ? 6.82 -1.059 1.677 1 92.62 76 THR B C 1
ATOM 1653 O O . THR B 1 76 ? 5.727 -1.361 2.162 1 92.62 76 THR B O 1
ATOM 1656 N N . VAL B 1 77 ? 7.457 0.052 1.922 1 94.06 77 VAL B N 1
ATOM 1657 C CA . VAL B 1 77 ? 6.859 1.012 2.846 1 94.06 77 VAL B CA 1
ATOM 1658 C C . VAL B 1 77 ? 6.723 2.369 2.16 1 94.06 77 VAL B C 1
ATOM 1660 O O . VAL B 1 77 ? 7.66 2.848 1.518 1 94.06 77 VAL B O 1
ATOM 1663 N N . LEU B 1 78 ? 5.559 2.961 2.279 1 94.56 78 LEU B N 1
ATOM 1664 C CA . LEU B 1 78 ? 5.301 4.309 1.784 1 94.56 78 LEU B CA 1
ATOM 1665 C C . LEU B 1 78 ? 4.969 5.254 2.932 1 94.56 78 LEU B C 1
ATOM 1667 O O . LEU B 1 78 ? 4.359 4.844 3.924 1 94.56 78 LEU B O 1
ATOM 1671 N N . TYR B 1 79 ? 5.266 6.484 2.779 1 93.88 79 TYR B N 1
ATOM 1672 C CA . TYR B 1 79 ? 5.09 7.492 3.814 1 93.88 79 TYR B CA 1
ATOM 1673 C C . TYR B 1 79 ? 4.289 8.68 3.289 1 93.88 79 TYR B C 1
ATOM 1675 O O . TYR B 1 79 ? 4.477 9.109 2.146 1 93.88 79 TYR B O 1
ATOM 1683 N N . PHE B 1 80 ? 3.477 9.156 4.137 1 93.38 80 PHE B N 1
ATOM 1684 C CA . PHE B 1 80 ? 2.664 10.328 3.809 1 93.38 80 PHE B CA 1
ATOM 1685 C C . PHE B 1 80 ? 2.639 11.312 4.973 1 93.38 80 PHE B C 1
ATOM 1687 O O . PHE B 1 80 ? 2.535 10.906 6.133 1 93.38 80 PHE B O 1
ATOM 1694 N N . ARG B 1 81 ? 2.787 12.555 4.637 1 93.31 81 ARG B N 1
ATOM 1695 C CA . ARG B 1 81 ? 2.598 13.664 5.566 1 93.31 81 ARG B CA 1
ATOM 1696 C C . ARG B 1 81 ? 1.555 14.641 5.039 1 93.31 81 ARG B C 1
ATOM 1698 O O . ARG B 1 81 ? 1.554 14.984 3.855 1 93.31 81 ARG B O 1
ATOM 1705 N N . GLY B 1 82 ? 0.623 15.008 5.945 1 92.75 82 GLY B N 1
ATOM 1706 C CA . GLY B 1 82 ? -0.394 15.93 5.469 1 92.75 82 GLY B CA 1
ATOM 1707 C C . GLY B 1 82 ? -1.249 16.5 6.582 1 92.75 82 GLY B C 1
ATOM 1708 O O . GLY B 1 82 ? -0.916 16.375 7.762 1 92.75 82 GLY B O 1
ATOM 1709 N N . CYS B 1 83 ? -2.254 17.234 6.133 1 92.62 83 CYS B N 1
ATOM 1710 C CA . CYS B 1 83 ? -3.236 17.844 7.027 1 92.62 83 CYS B CA 1
ATOM 1711 C C . CYS B 1 83 ? -4.414 16.906 7.262 1 92.62 83 CYS B C 1
ATOM 1713 O O . CYS B 1 83 ? -4.688 16.031 6.441 1 92.62 83 CYS B O 1
ATOM 1715 N N . SER B 1 84 ? -5.043 17.062 8.398 1 90.62 84 SER B N 1
ATOM 1716 C CA . SER B 1 84 ? -6.219 16.266 8.719 1 90.62 84 SER B CA 1
ATOM 1717 C C . SER B 1 84 ? -7.289 17.109 9.406 1 90.62 84 SER B C 1
ATOM 1719 O O . SER B 1 84 ? -6.977 18.094 10.086 1 90.62 84 SER B O 1
ATOM 1721 N N . THR B 1 85 ? -8.5 16.656 9.188 1 89.12 85 THR B N 1
ATOM 1722 C CA . THR B 1 85 ? -9.609 17.328 9.867 1 89.12 85 THR B CA 1
ATOM 1723 C C . THR B 1 85 ? -9.938 16.609 11.172 1 89.12 85 THR B C 1
ATOM 1725 O O . THR B 1 85 ? -10.82 17.047 11.922 1 89.12 85 THR B O 1
ATOM 1728 N N . ASP B 1 86 ? -9.188 15.539 11.43 1 85.12 86 ASP B N 1
ATOM 1729 C CA . ASP B 1 86 ? -9.445 14.781 12.656 1 85.12 86 ASP B CA 1
ATOM 1730 C C . ASP B 1 86 ? -8.852 15.492 13.875 1 85.12 86 ASP B C 1
ATOM 1732 O O . ASP B 1 86 ? -7.707 15.953 13.828 1 85.12 86 ASP B O 1
ATOM 1736 N N . ASP B 1 87 ? -9.656 15.578 14.805 1 76.5 87 ASP B N 1
ATOM 1737 C CA . ASP B 1 87 ? -9.164 16.156 16.062 1 76.5 87 ASP B CA 1
ATOM 1738 C C . ASP B 1 87 ? -8.547 15.078 16.953 1 76.5 87 ASP B C 1
ATOM 1740 O O . ASP B 1 87 ? -8.664 15.141 18.172 1 76.5 87 ASP B O 1
ATOM 1744 N N . LEU B 1 88 ? -8.219 13.938 16.266 1 65.75 88 LEU B N 1
ATOM 1745 C CA . LEU B 1 88 ? -7.621 12.883 17.078 1 65.75 88 LEU B CA 1
ATOM 1746 C C . LEU B 1 88 ? -6.203 13.258 17.5 1 65.75 88 LEU B C 1
ATOM 1748 O O . LEU B 1 88 ? -5.34 13.492 16.641 1 65.75 88 LEU B O 1
ATOM 1752 N N . ARG B 1 89 ? -6.047 13.875 18.719 1 60.38 89 ARG B N 1
ATOM 1753 C CA . ARG B 1 89 ? -4.754 14.289 19.25 1 60.38 89 ARG B CA 1
ATOM 1754 C C . ARG B 1 89 ? -3.914 13.086 19.672 1 60.38 89 ARG B C 1
ATOM 1756 O O . ARG B 1 89 ? -4.367 12.242 20.453 1 60.38 89 ARG B O 1
ATOM 1763 N N . LYS B 1 90 ? -2.766 12.898 19.141 1 61.19 90 LYS B N 1
ATOM 1764 C CA . LYS B 1 90 ? -1.663 12.055 19.594 1 61.19 90 LYS B CA 1
ATOM 1765 C C . LYS B 1 90 ? -2.031 10.578 19.5 1 61.19 90 LYS B C 1
ATOM 1767 O O . LYS B 1 90 ? -1.479 9.75 20.219 1 61.19 90 LYS B O 1
ATOM 1772 N N . GLN B 1 91 ? -2.949 10.32 18.578 1 65.19 91 GLN B N 1
ATOM 1773 C CA . GLN B 1 91 ? -3.352 8.922 18.516 1 65.19 91 GLN B CA 1
ATOM 1774 C C . GLN B 1 91 ? -2.584 8.18 17.422 1 65.19 91 GLN B C 1
ATOM 1776 O O . GLN B 1 91 ? -2.264 8.758 16.375 1 65.19 91 GLN B O 1
ATOM 1781 N N . VAL B 1 92 ? -2.02 7.07 17.891 1 70.75 92 VAL B N 1
ATOM 1782 C CA . VAL B 1 92 ? -1.466 6.082 16.969 1 70.75 92 VAL B CA 1
ATOM 1783 C C . VAL B 1 92 ? -2.496 4.984 16.703 1 70.75 92 VAL B C 1
ATOM 1785 O O . VAL B 1 92 ? -3.092 4.453 17.641 1 70.75 92 VAL B O 1
ATOM 1788 N N . SER B 1 93 ? -2.887 4.871 15.414 1 79.19 93 SER B N 1
ATOM 1789 C CA . SER B 1 93 ? -3.803 3.797 15.039 1 79.19 93 SER B CA 1
ATOM 1790 C C . SER B 1 93 ? -3.195 2.904 13.961 1 79.19 93 SER B C 1
ATOM 1792 O O . SER B 1 93 ? -2.283 3.32 13.25 1 79.19 93 SER B O 1
ATOM 1794 N N . VAL B 1 94 ? -3.605 1.641 14.039 1 86.62 94 VAL B N 1
ATOM 1795 C CA . VAL B 1 94 ? -3.137 0.662 13.062 1 86.62 94 VAL B CA 1
ATOM 1796 C C . VAL B 1 94 ? -4.328 -0.047 12.43 1 86.62 94 VAL B C 1
ATOM 1798 O O . VAL B 1 94 ? -5.258 -0.459 13.125 1 86.62 94 VAL B O 1
ATOM 1801 N N . VAL B 1 95 ? -4.324 -0.051 11.125 1 89.5 95 VAL B N 1
ATOM 1802 C CA . VAL B 1 95 ? -5.297 -0.836 10.375 1 89.5 95 VAL B CA 1
ATOM 1803 C C . VAL B 1 95 ? -4.57 -1.859 9.5 1 89.5 95 VAL B C 1
ATOM 1805 O O . VAL B 1 95 ? -3.639 -1.514 8.773 1 89.5 95 VAL B O 1
ATOM 1808 N N . VAL B 1 96 ? -4.996 -3.08 9.625 1 90.31 96 VAL B N 1
ATOM 1809 C CA . VAL B 1 96 ? -4.395 -4.156 8.844 1 90.31 96 VAL B CA 1
ATOM 1810 C C . VAL B 1 96 ? -5.441 -4.777 7.918 1 90.31 96 VAL B C 1
ATOM 1812 O O . VAL B 1 96 ? -6.598 -4.945 8.305 1 90.31 96 VAL B O 1
ATOM 1815 N N . ALA B 1 97 ? -5.137 -4.973 6.734 1 88.69 97 ALA B N 1
ATOM 1816 C CA . ALA B 1 97 ? -5.938 -5.711 5.762 1 88.69 97 ALA B CA 1
ATOM 1817 C C . ALA B 1 97 ? -5.074 -6.684 4.965 1 88.69 97 ALA B C 1
ATOM 1819 O O . ALA B 1 97 ? -3.9 -6.41 4.703 1 88.69 97 ALA B O 1
ATOM 1820 N N . GLY B 1 98 ? -5.727 -7.867 4.66 1 84.94 98 GLY B N 1
ATOM 1821 C CA . GLY B 1 98 ? -4.902 -8.812 3.926 1 84.94 98 GLY B CA 1
ATOM 1822 C C . GLY B 1 98 ? -5.715 -9.828 3.135 1 84.94 98 GLY B C 1
ATOM 1823 O O . GLY B 1 98 ? -6.891 -10.047 3.424 1 84.94 98 GLY B O 1
ATOM 1824 N N . VAL B 1 99 ? -5.215 -10.281 2.035 1 80.88 99 VAL B N 1
ATOM 1825 C CA . VAL B 1 99 ? -5.629 -11.453 1.273 1 80.88 99 VAL B CA 1
ATOM 1826 C C . VAL B 1 99 ? -4.539 -12.523 1.336 1 80.88 99 VAL B C 1
ATOM 1828 O O . VAL B 1 99 ? -3.477 -12.305 1.925 1 80.88 99 VAL B O 1
ATOM 1831 N N . THR B 1 100 ? -4.965 -13.672 0.632 1 77.81 100 THR B N 1
ATOM 1832 C CA . THR B 1 100 ? -3.922 -14.688 0.507 1 77.81 100 THR B CA 1
ATOM 1833 C C . THR B 1 100 ? -2.777 -14.18 -0.364 1 77.81 100 THR B C 1
ATOM 1835 O O . THR B 1 100 ? -3 -13.719 -1.486 1 77.81 100 THR B O 1
ATOM 1838 N N . GLY B 1 101 ? -1.571 -13.867 0.124 1 84.75 101 GLY B N 1
ATOM 1839 C CA . GLY B 1 101 ? -0.386 -13.477 -0.625 1 84.75 101 GLY B CA 1
ATOM 1840 C C . GLY B 1 101 ? 0.094 -12.078 -0.296 1 84.75 101 GLY B C 1
ATOM 1841 O O . GLY B 1 101 ? 1.188 -11.68 -0.703 1 84.75 101 GLY B O 1
ATOM 1842 N N . ALA B 1 102 ? -0.846 -11.32 0.292 1 90 102 ALA B N 1
ATOM 1843 C CA . ALA B 1 102 ? -0.396 -9.961 0.596 1 90 102 ALA B CA 1
ATOM 1844 C C . ALA B 1 102 ? -1.078 -9.422 1.853 1 90 102 ALA B C 1
ATOM 1846 O O . ALA B 1 102 ? -2.262 -9.68 2.082 1 90 102 ALA B O 1
ATOM 1847 N N . ASN B 1 103 ? -0.398 -8.625 2.592 1 91.75 103 ASN B N 1
ATOM 1848 C CA . ASN B 1 103 ? -0.967 -7.844 3.688 1 91.75 103 ASN B CA 1
ATOM 1849 C C . ASN B 1 103 ? -0.535 -6.383 3.621 1 91.75 103 ASN B C 1
ATOM 1851 O O . ASN B 1 103 ? 0.571 -6.078 3.172 1 91.75 103 ASN B O 1
ATOM 1855 N N . THR B 1 104 ? -1.437 -5.543 3.986 1 93.69 104 THR B N 1
ATOM 1856 C CA . THR B 1 104 ? -1.144 -4.121 4.121 1 93.69 104 THR B CA 1
ATOM 1857 C C . THR B 1 104 ? -1.374 -3.656 5.555 1 93.69 104 THR B C 1
ATOM 1859 O O . THR B 1 104 ? -2.354 -4.047 6.191 1 93.69 104 THR B O 1
ATOM 1862 N N . THR B 1 105 ? -0.489 -2.941 6.117 1 94.38 105 THR B N 1
ATOM 1863 C CA . THR B 1 105 ? -0.612 -2.318 7.434 1 94.38 105 THR B CA 1
ATOM 1864 C C . THR B 1 105 ? -0.484 -0.802 7.328 1 94.38 105 THR B C 1
ATOM 1866 O O . THR B 1 105 ? 0.514 -0.292 6.812 1 94.38 105 THR B O 1
ATOM 1869 N N . THR B 1 106 ? -1.498 -0.133 7.738 1 93.38 106 THR B N 1
ATOM 1870 C CA . THR B 1 106 ? -1.463 1.324 7.785 1 93.38 106 THR B CA 1
ATOM 1871 C C . THR B 1 106 ? -1.337 1.816 9.227 1 93.38 106 THR B C 1
ATOM 1873 O O . THR B 1 106 ? -2.145 1.454 10.086 1 93.38 106 THR B O 1
ATOM 1876 N N . ARG B 1 107 ? -0.308 2.559 9.484 1 91.81 107 ARG B N 1
ATOM 1877 C CA . ARG B 1 107 ? -0.104 3.211 10.773 1 91.81 107 ARG B CA 1
ATOM 1878 C C . ARG B 1 107 ? -0.206 4.727 10.641 1 91.81 107 ARG B C 1
ATOM 1880 O O . ARG B 1 107 ? 0.289 5.305 9.672 1 91.81 107 ARG B O 1
ATOM 1887 N N . TYR B 1 108 ? -0.846 5.371 11.539 1 87.69 108 TYR B N 1
ATOM 1888 C CA . TYR B 1 108 ? -0.913 6.824 11.43 1 87.69 108 TYR B CA 1
ATOM 1889 C C . TYR B 1 108 ? -0.777 7.48 12.805 1 87.69 108 TYR B C 1
ATOM 1891 O O . TYR B 1 108 ? -1.102 6.871 13.82 1 87.69 108 TYR B O 1
ATOM 1899 N N . HIS B 1 109 ? -0.164 8.578 12.727 1 89.69 109 HIS B N 1
ATOM 1900 C CA . HIS B 1 109 ? 0.004 9.477 13.859 1 89.69 109 HIS B CA 1
ATOM 1901 C C . HIS B 1 109 ? -0.52 10.867 13.539 1 89.69 109 HIS B C 1
ATOM 1903 O O . HIS B 1 109 ? -0.277 11.391 12.453 1 89.69 109 HIS B O 1
ATOM 1909 N N . LYS B 1 110 ? -1.312 11.367 14.484 1 89.31 110 LYS B N 1
ATOM 1910 C CA . LYS B 1 110 ? -1.824 12.727 14.328 1 89.31 110 LYS B CA 1
ATOM 1911 C C . LYS B 1 110 ? -1.395 13.609 15.492 1 89.31 110 LYS B C 1
ATOM 1913 O O . LYS B 1 110 ? -1.278 13.141 16.625 1 89.31 110 LYS B O 1
ATOM 1918 N N . CYS B 1 111 ? -1.198 14.883 15.188 1 88.69 111 CYS B N 1
ATOM 1919 C CA . CYS B 1 111 ? -0.773 15.867 16.172 1 88.69 111 CYS B CA 1
ATOM 1920 C C . CYS B 1 111 ? -1.303 17.25 15.828 1 88.69 111 CYS B C 1
ATOM 1922 O O . CYS B 1 111 ? -1.728 17.5 14.695 1 88.69 111 CYS B O 1
ATOM 1924 N N . ASN B 1 112 ? -1.268 18.141 16.812 1 89.38 112 ASN B N 1
ATOM 1925 C CA . ASN B 1 112 ? -2.023 19.359 16.562 1 89.38 112 ASN B CA 1
ATOM 1926 C C . ASN B 1 112 ? -1.183 20.594 16.828 1 89.38 112 ASN B C 1
ATOM 1928 O O . ASN B 1 112 ? -1.712 21.641 17.234 1 89.38 112 ASN B O 1
ATOM 1932 N N . ILE B 1 113 ? 0.098 20.562 16.703 1 89.12 113 ILE B N 1
ATOM 1933 C CA . ILE B 1 113 ? 0.96 21.75 16.734 1 89.12 113 ILE B CA 1
ATOM 1934 C C . ILE B 1 113 ? 1.712 21.875 15.414 1 89.12 113 ILE B C 1
ATOM 1936 O O . ILE B 1 113 ? 1.866 20.891 14.688 1 89.12 113 ILE B O 1
ATOM 1940 N N . ASP B 1 114 ? 2.158 23.016 15.172 1 91.75 114 ASP B N 1
ATOM 1941 C CA . ASP B 1 114 ? 2.818 23.281 13.898 1 91.75 114 ASP B CA 1
ATOM 1942 C C . ASP B 1 114 ? 4.031 22.375 13.711 1 91.75 114 ASP B C 1
ATOM 1944 O O . ASP B 1 114 ? 4.898 22.297 14.578 1 91.75 114 ASP B O 1
ATOM 1948 N N . GLY B 1 115 ? 4.066 21.703 12.531 1 93.25 115 GLY B N 1
ATOM 1949 C CA . GLY B 1 115 ? 5.242 20.953 12.148 1 93.25 115 GLY B CA 1
ATOM 1950 C C . GLY B 1 115 ? 5.465 19.719 13.016 1 93.25 115 GLY B C 1
ATOM 1951 O O . GLY B 1 115 ? 6.594 19.234 13.133 1 93.25 115 GLY B O 1
ATOM 1952 N N . CYS B 1 116 ? 4.449 19.156 13.57 1 90.06 116 CYS B N 1
ATOM 1953 C CA . CYS B 1 116 ? 4.609 18.062 14.539 1 90.06 116 CYS B CA 1
ATOM 1954 C C . CYS B 1 116 ? 4.688 16.719 13.828 1 90.06 116 CYS B C 1
ATOM 1956 O O . CYS B 1 116 ? 4.855 15.68 14.477 1 90.06 116 CYS B O 1
ATOM 1958 N N . ASN B 1 117 ? 4.559 16.75 12.492 1 91.75 117 ASN B N 1
ATOM 1959 C CA . ASN B 1 117 ? 4.5 15.461 11.812 1 91.75 117 ASN B CA 1
ATOM 1960 C C . ASN B 1 117 ? 5.789 15.156 11.055 1 91.75 117 ASN B C 1
ATOM 1962 O O . ASN B 1 117 ? 5.754 14.703 9.914 1 91.75 117 ASN B O 1
ATOM 1966 N N . PRO B 1 118 ? 6.988 15.445 11.734 1 83.31 118 PRO B N 1
ATOM 1967 C CA . PRO B 1 118 ? 8.227 15 11.086 1 83.31 118 PRO B CA 1
ATOM 1968 C C . PRO B 1 118 ? 8.414 13.484 11.156 1 83.31 118 PRO B C 1
ATOM 1970 O O . PRO B 1 118 ? 8.156 12.875 12.203 1 83.31 118 PRO B O 1
ATOM 1973 N N . ALA B 1 119 ? 7.668 12.5 11.555 1 61.5 119 ALA B N 1
ATOM 1974 C CA . ALA B 1 119 ? 7.582 11.062 11.773 1 61.5 119 ALA B CA 1
ATOM 1975 C C . ALA B 1 119 ? 8.906 10.508 12.289 1 61.5 119 ALA B C 1
ATOM 1977 O O . ALA B 1 119 ? 9.023 9.305 12.547 1 61.5 119 ALA B O 1
ATOM 1978 N N . GLY B 1 120 ? 10.281 10.539 12.141 1 51.03 120 GLY B N 1
ATOM 1979 C CA . GLY B 1 120 ? 10.953 9.359 12.68 1 51.03 120 GLY B CA 1
ATOM 1980 C C . GLY B 1 120 ? 10.703 9.164 14.164 1 51.03 120 GLY B C 1
ATOM 1981 O O . GLY B 1 120 ? 10.57 8.031 14.633 1 51.03 120 GLY B O 1
ATOM 1982 N N . ARG B 1 121 ? 10.938 10.078 15.188 1 44 121 ARG B N 1
ATOM 1983 C CA . ARG B 1 121 ? 11.258 9.93 16.609 1 44 121 ARG B CA 1
ATOM 1984 C C . ARG B 1 121 ? 10 9.914 17.453 1 44 121 ARG B C 1
ATOM 1986 O O . ARG B 1 121 ? 9 10.555 17.109 1 44 121 ARG B O 1
ATOM 1993 N N . ILE B 1 122 ? 9.594 8.719 18.062 1 41.44 122 ILE B N 1
ATOM 1994 C CA . ILE B 1 122 ? 8.703 8.719 19.219 1 41.44 122 ILE B CA 1
ATOM 1995 C C . ILE B 1 122 ? 8.906 10 20.016 1 41.44 122 ILE B C 1
ATOM 1997 O O . ILE B 1 122 ? 10 10.258 20.531 1 41.44 122 ILE B O 1
ATOM 2001 N N . ALA B 1 123 ? 8.391 10.969 19.766 1 39.12 123 ALA B N 1
ATOM 2002 C CA . ALA B 1 123 ? 8.469 12.156 20.609 1 39.12 123 ALA B CA 1
ATOM 2003 C C . ALA B 1 123 ? 8.281 11.797 22.078 1 39.12 123 ALA B C 1
ATOM 2005 O O . ALA B 1 123 ? 7.254 11.242 22.469 1 39.12 123 ALA B O 1
ATOM 2006 N N . ILE B 1 124 ? 9.352 11.383 22.797 1 34.62 124 ILE B N 1
ATOM 2007 C CA . ILE B 1 124 ? 9.312 11.336 24.25 1 34.62 124 ILE B CA 1
ATOM 2008 C C . ILE B 1 124 ? 8.844 12.688 24.797 1 34.62 124 ILE B C 1
ATOM 2010 O O . ILE B 1 124 ? 9.492 13.711 24.562 1 34.62 124 ILE B O 1
ATOM 2014 N N . MET B 1 125 ? 7.598 12.906 24.75 1 34.94 125 MET B N 1
ATOM 2015 C CA . MET B 1 125 ? 7.078 14.07 25.469 1 34.94 125 MET B CA 1
ATOM 2016 C C . MET B 1 125 ? 7.832 14.281 26.766 1 34.94 125 MET B C 1
ATOM 2018 O O . MET B 1 125 ? 7.836 13.406 27.641 1 34.94 125 MET B O 1
ATOM 2022 N N . THR B 1 126 ? 8.984 14.883 26.766 1 35.47 126 THR B N 1
ATOM 2023 C CA . THR B 1 126 ? 9.555 15.281 28.047 1 35.47 126 THR B CA 1
ATOM 2024 C C . THR B 1 126 ? 8.617 16.234 28.781 1 35.47 126 THR B C 1
ATOM 2026 O O . THR B 1 126 ? 8.227 17.266 28.25 1 35.47 126 THR B O 1
ATOM 2029 N N . GLY B 1 127 ? 7.68 15.688 29.578 1 34.41 127 GLY B N 1
ATOM 2030 C CA . GLY B 1 127 ? 6.934 16.422 30.594 1 34.41 127 GLY B CA 1
ATOM 2031 C C . GLY B 1 127 ? 7.777 17.453 31.312 1 34.41 127 GLY B C 1
ATOM 2032 O O . GLY B 1 127 ? 8.789 17.125 31.938 1 34.41 127 GLY B O 1
ATOM 2033 N N . SER B 1 128 ? 7.879 18.625 30.812 1 36.72 128 SER B N 1
ATOM 2034 C CA . SER B 1 128 ? 8.461 19.734 31.578 1 36.72 128 SER B CA 1
ATOM 2035 C C . SER B 1 128 ? 7.855 19.797 32.969 1 36.72 128 SER B C 1
ATOM 2037 O O . SER B 1 128 ? 6.633 19.875 33.125 1 36.72 128 SER B O 1
ATOM 2039 N N . GLY B 1 129 ? 8.453 19.141 33.969 1 37.38 129 GLY B N 1
ATOM 2040 C CA . GLY B 1 129 ? 8.234 19.312 35.406 1 37.38 129 GLY B CA 1
ATOM 2041 C C . GLY B 1 129 ? 8.156 20.766 35.812 1 37.38 129 GLY B C 1
ATOM 2042 O O . GLY B 1 129 ? 9.141 21.516 35.688 1 37.38 129 GLY B O 1
ATOM 2043 N N . PHE B 1 130 ? 7.059 21.422 35.562 1 37.69 130 PHE B N 1
ATOM 2044 C CA . PHE B 1 130 ? 6.801 22.734 36.156 1 37.69 130 PHE B CA 1
ATOM 2045 C C . PHE B 1 130 ? 7.055 22.703 37.656 1 37.69 130 PHE B C 1
ATOM 2047 O O . PHE B 1 130 ? 6.371 22 38.375 1 37.69 130 PHE B O 1
ATOM 2054 N N . ILE B 1 131 ? 8.328 22.703 38 1 37.44 131 ILE B N 1
ATOM 2055 C CA . ILE B 1 131 ? 8.609 22.906 39.438 1 37.44 131 ILE B CA 1
ATOM 2056 C C . ILE B 1 131 ? 8.016 24.234 39.875 1 37.44 131 ILE B C 1
ATOM 2058 O O . ILE B 1 131 ? 8.398 25.297 39.406 1 37.44 131 ILE B O 1
ATOM 2062 N N . ALA B 1 132 ? 6.676 24.25 40.125 1 34.41 132 ALA B N 1
ATOM 2063 C CA . ALA B 1 132 ? 6.016 25.328 40.812 1 34.41 132 ALA B CA 1
ATOM 2064 C C . ALA B 1 132 ? 6.793 25.719 42.094 1 34.41 132 ALA B C 1
ATOM 2066 O O . ALA B 1 132 ? 6.98 24.891 42.969 1 34.41 132 ALA B O 1
ATOM 2067 N N . ALA B 1 133 ? 7.777 26.578 41.938 1 34.56 133 ALA B N 1
ATOM 2068 C CA . ALA B 1 133 ? 8.391 27.266 43.094 1 34.56 133 ALA B CA 1
ATOM 2069 C C . ALA B 1 133 ? 7.336 27.922 43.969 1 34.56 133 ALA B C 1
ATOM 2071 O O . ALA B 1 133 ? 6.566 28.766 43.5 1 34.56 133 ALA B O 1
ATOM 2072 N N . PHE B 1 134 ? 6.762 27.172 44.875 1 35.5 134 PHE B N 1
ATOM 2073 C CA . PHE B 1 134 ? 5.969 27.656 46 1 35.5 134 PHE B CA 1
ATOM 2074 C C . PHE B 1 134 ? 6.695 28.781 46.719 1 35.5 134 PHE B C 1
ATOM 2076 O O . PHE B 1 134 ? 7.738 28.562 47.344 1 35.5 134 PHE B O 1
ATOM 2083 N N . VAL B 1 135 ? 6.844 29.922 46.062 1 34.56 135 VAL B N 1
ATOM 2084 C CA . VAL B 1 135 ? 7.316 31.109 46.75 1 34.56 135 VAL B CA 1
ATOM 2085 C C . VAL B 1 135 ? 6.488 31.328 48.031 1 34.56 135 VAL B C 1
ATOM 2087 O O . VAL B 1 135 ? 5.273 31.516 47.969 1 34.56 135 VAL B O 1
ATOM 2090 N N . LEU B 1 136 ? 6.984 30.797 49.188 1 32.56 136 LEU B N 1
ATOM 2091 C CA . LEU B 1 136 ? 6.66 31.016 50.594 1 32.56 136 LEU B CA 1
ATOM 2092 C C . LEU B 1 136 ? 6.582 32.5 50.875 1 32.56 136 LEU B C 1
ATOM 2094 O O . LEU B 1 136 ? 7.59 33.219 50.812 1 32.56 136 LEU B O 1
ATOM 2098 N N . MET B 1 137 ? 5.605 33.188 50.281 1 31.28 137 MET B N 1
ATOM 2099 C CA . MET B 1 137 ? 5.332 34.531 50.75 1 31.28 137 MET B CA 1
ATOM 2100 C C . MET B 1 137 ? 5.133 34.531 52.281 1 31.28 137 MET B C 1
ATOM 2102 O O . MET B 1 137 ? 4.156 33.969 52.781 1 31.28 137 MET B O 1
ATOM 2106 N N . ILE B 1 138 ? 6.227 34.156 53.031 1 35.38 138 ILE B N 1
ATOM 2107 C CA . ILE B 1 138 ? 6.215 34.438 54.469 1 35.38 138 ILE B CA 1
ATOM 2108 C C . ILE B 1 138 ? 5.863 35.906 54.688 1 35.38 138 ILE B C 1
ATOM 2110 O O . ILE B 1 138 ? 6.617 36.812 54.312 1 35.38 138 ILE B O 1
ATOM 2114 N N . ASN B 1 139 ? 4.66 36.344 54.312 1 34.81 139 ASN B N 1
ATOM 2115 C CA . ASN B 1 139 ? 4.188 37.594 54.906 1 34.81 139 ASN B CA 1
ATOM 2116 C C . ASN B 1 139 ? 4.488 37.656 56.406 1 34.81 139 ASN B C 1
ATOM 2118 O O . ASN B 1 139 ? 4.125 36.75 57.156 1 34.81 139 ASN B O 1
ATOM 2122 N N . TYR B 1 140 ? 5.746 38.25 56.75 1 34.5 140 TYR B N 1
ATOM 2123 C CA . TYR B 1 140 ? 6.227 38.781 58.031 1 34.5 140 TYR B CA 1
ATOM 2124 C C . TYR B 1 140 ? 5.098 39.5 58.781 1 34.5 140 TYR B C 1
ATOM 2126 O O . TYR B 1 140 ? 4.367 40.312 58.219 1 34.5 140 TYR B O 1
ATOM 2134 N N . PHE B 1 141 ? 4.754 38.906 60.062 1 36.53 141 PHE B N 1
ATOM 2135 C CA . PHE B 1 141 ? 4 39.312 61.25 1 36.53 141 PHE B CA 1
ATOM 2136 C C . PHE B 1 141 ? 4.344 40.75 61.656 1 36.53 141 PHE B C 1
ATOM 2138 O O . PHE B 1 141 ? 3.688 41.312 62.531 1 36.53 141 PHE B O 1
ATOM 2145 N N . SER B 1 142 ? 5.191 41.5 60.969 1 26.53 142 SER B N 1
ATOM 2146 C CA . SER B 1 142 ? 5.238 42.688 61.812 1 26.53 142 SER B CA 1
ATOM 2147 C C . SER B 1 142 ? 3.953 43.5 61.656 1 26.53 142 SER B C 1
ATOM 2149 O O . SER B 1 142 ? 3.332 43.531 60.594 1 26.53 142 SER B O 1
#

Foldseek 3Di:
DDPVVVVVVVVVVVPPPPVVFAAWKFFDKVVPFPCLVLHDCVRTPTDGDDPLFQKKKKKKKWKFFDDPPPDRDDIDIMIGIDTDNDNPAFDWDWDWDDDVGMIMIMIMTIHGHHHPHSPDDPPPPPPPPPPPPPPPPVPPDD/DDPVVVVVVVVVVVPPPPVVFAAWKFFDKVVPFPCLVLHDCVRTPTGGDDPLFQKKKKKKKWKFFADPPPDRDDIDIMIGIDTDNDNPAQDWDWDWDDDVGMIMIMIMTIHGHHHPHSPDDPPPPPPPPPPPPPPPPPPDPD

pLDDT: mean 75.98, std 21.0, range [25.73, 95.94]

Secondary structure (DSSP, 8-state):
--HHHHHHHHHHHHTT-------EEE-EETTTSTTTTTT-TTTS-EEEPPTT--EEEEEEEEEEE--SSS--PPPEEEEEEEEE-----S-EEEEEEEETTEEEEEEEEEE-STT----SS---------------------/--HHHHHHHHHHHHTT-------EEE-EETTTSTTTTTT-TTTS-EEEPPTT--EEEEEEEEEEE--SSS--PPPEEEEEEEEE-----S-EEEEEEEETTEEEEEEEEEE-STT----SS---------------------

Sequence (284 aa):
MNCRQVVLSICLLLSTLTIAEAIKCYQCQSSTQPGCYPLNTTLVPLDDCPPEALSCEFITVTIKFKMMMGEKKEPTVLYFRGCSTDDLRKQVSVVVAGVTGANTTTRYHKCNIDGCNPAGRIAIMTGSGFIAAFVLMINYFSMNCRQVVLSICLLLSTLTIAEAIKCYQCQSSTQPGCYPLNTTLVPLDDCPPEALSCEFITVTIKFKMMMGEKKEPTVLYFRGCSTDDLRKQVSVVVAGVTGANTTTRYHKCNIDGCNPAGRIAIMTGSGFIAAFVLMINYFS